Protein AF-A0A2S4UYF1-F1 (afdb_monomer)

Radius of gyration: 25.73 Å; Cα contacts (8 Å, |Δi|>4): 185; chains: 1; bounding box: 50×110×42 Å

Organism: NCBI:txid27350

Sequence (183 aa):
MKSFGIIATLLALASSIHADAAVRPKTAAPASDIIELTLENFDTVVATTPLILVEFSTPVSDRTCCSGHSLNPLISKKPRFSYGLYYRCHFCQDLGPEYKRSAKILKEQGIPSAKVDCTEQDELCAEHLLPSYPTLKVFSNGRMAVYKGPEKADSIVSYIENKEYLGQTRPEFHQDETVTPSK

Nearest PDB structures (foldseek):
  1x5e-assembly1_A  TM=8.920E-01  e=1.534E-09  Homo sapiens
  3trp-assembly1_A  TM=8.004E-01  e=9.906E-07  Oryctolagus cuniculus
  3uom-assembly5_E  TM=7.961E-01  e=3.661E-06  Homo sapiens
  5crg-assembly1_B  TM=7.655E-01  e=2.317E-06  Homo sapiens
  5crh-assembly1_B  TM=7.689E-01  e=2.819E-06  Homo sapiens

Foldseek 3Di:
DDDDDDDDDDDDPPDDDDPDPPPPPPPPDPPALAAEDAPVCPCVCLQVAQKEKEKEAADPPDPPVPPDPDPDPPDDDDDDDDDDDPPPPVLQVLLVVQLSLLSVVCVVVVHGYYYYHCVRHVVVVVVVVDPDPTWMWMRHNNDIATDPDDSGSVGVNCCVVVVVRVVDDDPPPPPVDDPPPDD

Structure (mmCIF, N/CA/C/O backbone):
data_AF-A0A2S4UYF1-F1
#
_entry.id   AF-A0A2S4UYF1-F1
#
loop_
_atom_site.group_PDB
_atom_site.id
_atom_site.type_symbol
_atom_site.label_atom_id
_atom_site.label_alt_id
_atom_site.label_comp_id
_atom_site.label_asym_id
_atom_site.label_entity_id
_atom_site.label_seq_id
_atom_site.pdbx_PDB_ins_code
_atom_site.Cartn_x
_atom_site.Cartn_y
_atom_site.Cartn_z
_atom_site.occupancy
_atom_site.B_iso_or_equiv
_atom_site.auth_seq_id
_atom_site.auth_comp_id
_atom_site.auth_asym_id
_atom_site.auth_atom_id
_atom_site.pdbx_PDB_model_num
ATOM 1 N N . MET A 1 1 ? 19.394 85.359 8.242 1.00 40.62 1 MET A N 1
ATOM 2 C CA . MET A 1 1 ? 18.221 85.256 7.348 1.00 40.62 1 MET A CA 1
ATOM 3 C C . MET A 1 1 ? 18.375 84.004 6.499 1.00 40.62 1 MET A C 1
ATOM 5 O O . MET A 1 1 ? 19.360 83.932 5.789 1.00 40.62 1 MET A O 1
ATOM 9 N N . LYS A 1 2 ? 17.410 83.077 6.639 1.00 41.12 2 LYS A N 1
ATOM 10 C CA . LYS A 1 2 ? 16.845 82.133 5.645 1.00 41.12 2 LYS A CA 1
ATOM 11 C C . LYS A 1 2 ? 17.840 81.237 4.874 1.00 41.12 2 LYS A C 1
ATOM 13 O O . LYS A 1 2 ? 18.583 81.735 4.050 1.00 41.12 2 LYS A O 1
ATOM 18 N N . SER A 1 3 ? 17.910 79.934 5.166 1.00 46.28 3 SER A N 1
ATOM 19 C CA . SER A 1 3 ? 16.960 78.850 4.791 1.00 46.28 3 SER A CA 1
ATOM 20 C C . SER A 1 3 ? 17.496 78.050 3.589 1.00 46.28 3 SER A C 1
ATOM 22 O O . SER A 1 3 ? 18.364 78.552 2.892 1.00 46.28 3 SER A O 1
ATOM 24 N N . PHE A 1 4 ? 16.924 76.857 3.367 1.00 47.81 4 PHE A N 1
ATOM 25 C CA . PHE A 1 4 ? 17.252 75.778 2.412 1.00 47.81 4 PHE A CA 1
ATOM 26 C C . PHE A 1 4 ? 18.261 74.772 2.983 1.00 47.81 4 PHE A C 1
ATOM 28 O O . PHE A 1 4 ? 19.393 75.126 3.260 1.00 47.81 4 PHE A O 1
ATOM 35 N N . GLY A 1 5 ? 17.958 73.498 3.208 1.00 44.59 5 GLY A N 1
ATOM 36 C CA . GLY A 1 5 ? 16.777 72.672 2.972 1.00 44.59 5 GLY A CA 1
ATOM 37 C C . GLY A 1 5 ? 17.242 71.210 3.089 1.00 44.59 5 GLY A C 1
ATOM 38 O O . GLY A 1 5 ? 18.349 70.913 2.657 1.00 44.59 5 GLY A O 1
ATOM 39 N N . ILE A 1 6 ? 16.453 70.369 3.777 1.00 54.91 6 ILE A N 1
ATOM 40 C CA . ILE A 1 6 ? 16.027 68.996 3.410 1.00 54.91 6 ILE A CA 1
ATOM 41 C C . ILE A 1 6 ? 17.060 68.245 2.544 1.00 54.91 6 ILE A C 1
ATOM 43 O O . ILE A 1 6 ? 17.350 68.723 1.460 1.00 54.91 6 ILE A O 1
ATOM 47 N N . ILE A 1 7 ? 17.641 67.102 2.942 1.00 50.38 7 ILE A N 1
ATOM 48 C CA . ILE A 1 7 ? 17.074 65.752 2.731 1.00 50.38 7 ILE A CA 1
ATOM 49 C C . ILE A 1 7 ? 17.650 64.779 3.776 1.00 50.38 7 ILE A C 1
ATOM 51 O O . ILE A 1 7 ? 18.863 64.625 3.897 1.00 50.38 7 ILE A O 1
ATOM 55 N N . ALA A 1 8 ? 16.767 64.103 4.514 1.00 52.91 8 ALA A N 1
ATOM 56 C CA . ALA A 1 8 ? 17.107 62.967 5.362 1.00 52.91 8 ALA A CA 1
ATOM 57 C C . ALA A 1 8 ? 17.391 61.745 4.475 1.00 52.91 8 ALA A C 1
ATOM 59 O O . ALA A 1 8 ? 16.471 61.124 3.944 1.00 52.91 8 ALA A O 1
ATOM 60 N N . THR A 1 9 ? 18.666 61.421 4.282 1.00 55.91 9 THR A N 1
ATOM 61 C CA . THR A 1 9 ? 19.073 60.241 3.516 1.00 55.91 9 THR A CA 1
ATOM 62 C C . THR A 1 9 ? 19.016 59.013 4.420 1.00 55.91 9 THR A C 1
ATOM 64 O O . THR A 1 9 ? 19.822 58.862 5.337 1.00 55.91 9 THR A O 1
ATOM 67 N N . LEU A 1 10 ? 18.028 58.152 4.161 1.00 49.53 10 LEU A N 1
ATOM 68 C CA . LEU A 1 10 ? 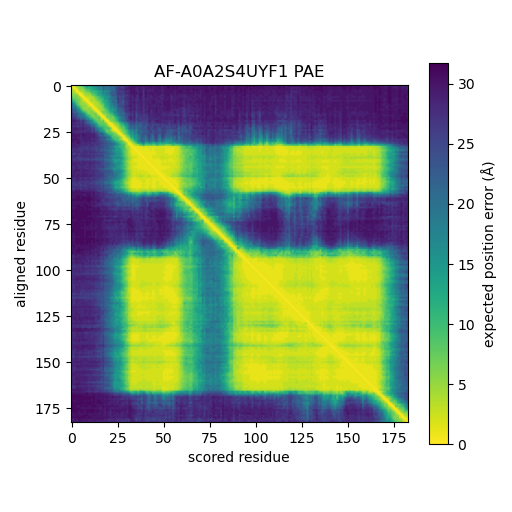17.894 56.816 4.733 1.00 49.53 10 LEU A CA 1
ATOM 69 C C . LEU A 1 10 ? 19.181 56.002 4.518 1.00 49.53 10 LEU A C 1
ATOM 71 O O . LEU A 1 10 ? 19.540 55.720 3.376 1.00 49.53 10 LEU A O 1
ATOM 75 N N . LEU A 1 11 ? 19.812 55.538 5.599 1.00 52.31 11 LEU A N 1
ATOM 76 C CA . LEU A 1 11 ? 20.680 54.362 5.547 1.00 52.31 11 LEU A CA 1
ATOM 77 C C . LEU A 1 11 ? 19.843 53.144 5.945 1.00 52.31 11 LEU A C 1
ATOM 79 O O . LEU A 1 11 ? 19.578 52.904 7.122 1.00 52.31 11 LEU A O 1
ATOM 83 N N . ALA A 1 12 ? 19.392 52.398 4.940 1.00 56.22 12 ALA A N 1
ATOM 84 C CA . ALA A 1 12 ? 18.814 51.080 5.131 1.00 56.22 12 ALA A CA 1
ATOM 85 C C . ALA A 1 12 ? 19.926 50.109 5.559 1.00 56.22 12 ALA A C 1
ATOM 87 O O . ALA A 1 12 ? 20.895 49.897 4.830 1.00 56.22 12 ALA A O 1
ATOM 88 N N . LEU A 1 13 ? 19.785 49.526 6.749 1.00 55.91 13 LEU A N 1
ATOM 89 C CA . LEU A 1 13 ? 20.580 48.383 7.186 1.00 55.91 13 LEU A CA 1
ATOM 90 C C . LEU A 1 13 ? 20.159 47.168 6.350 1.00 55.91 13 LEU A C 1
ATOM 92 O O . LEU A 1 13 ? 19.106 46.578 6.584 1.00 55.91 13 LEU A O 1
ATOM 96 N N . ALA A 1 14 ? 20.971 46.806 5.359 1.00 53.31 14 ALA A N 1
ATOM 97 C CA . ALA A 1 14 ? 20.878 45.505 4.714 1.00 53.31 14 ALA A CA 1
ATOM 98 C C . ALA A 1 14 ? 21.515 44.468 5.649 1.00 53.31 14 ALA A C 1
ATOM 100 O O . ALA A 1 14 ? 22.728 44.265 5.648 1.00 53.31 14 ALA A O 1
ATOM 101 N N . SER A 1 15 ? 20.695 43.845 6.492 1.00 52.97 15 SER A N 1
ATOM 102 C CA . SER A 1 15 ? 21.081 42.634 7.209 1.00 52.97 15 SER A CA 1
ATOM 103 C C . SER A 1 15 ? 21.276 41.516 6.190 1.00 52.97 15 SER A C 1
ATOM 105 O O . SER A 1 15 ? 20.333 41.126 5.502 1.00 52.97 15 SER A O 1
ATOM 107 N N . SER A 1 16 ? 22.503 41.011 6.093 1.00 56.94 16 SER A N 1
ATOM 108 C CA . SER A 1 16 ? 22.847 39.816 5.328 1.00 56.94 16 SER A CA 1
ATOM 109 C C . SER A 1 16 ? 22.087 38.607 5.877 1.00 56.94 16 SER A C 1
ATOM 111 O O . SER A 1 16 ? 22.520 37.947 6.822 1.00 56.94 16 SER A O 1
ATOM 113 N N . ILE A 1 17 ? 20.932 38.319 5.284 1.00 61.19 17 ILE A N 1
ATOM 114 C CA . ILE A 1 17 ? 20.295 37.009 5.383 1.00 61.19 17 ILE A CA 1
ATOM 115 C C . ILE A 1 17 ? 21.170 36.006 4.636 1.00 61.19 17 ILE A C 1
ATOM 117 O O . ILE A 1 17 ? 21.558 36.212 3.486 1.00 61.19 17 ILE A O 1
ATOM 121 N N . HIS A 1 18 ? 21.550 34.962 5.364 1.00 48.16 18 HIS A N 1
ATOM 122 C CA . HIS A 1 18 ? 22.355 33.859 4.876 1.00 48.16 18 HIS A CA 1
ATOM 123 C C . HIS A 1 18 ? 21.622 33.162 3.727 1.00 48.16 18 HIS A C 1
ATOM 125 O O . HIS A 1 18 ? 20.398 33.049 3.742 1.00 48.16 18 HIS A O 1
ATOM 131 N N . ALA A 1 19 ? 22.386 32.713 2.731 1.00 48.72 19 ALA A N 1
ATOM 132 C CA . ALA A 1 19 ? 21.894 31.842 1.680 1.00 48.72 19 ALA A CA 1
ATOM 133 C C . ALA A 1 19 ? 21.375 30.550 2.322 1.00 48.72 19 ALA A C 1
ATOM 135 O O . ALA A 1 19 ? 22.160 29.708 2.757 1.00 48.72 19 ALA A O 1
ATOM 136 N N . ASP A 1 20 ? 20.055 30.442 2.422 1.00 44.38 20 ASP A N 1
ATOM 137 C CA . ASP A 1 20 ? 19.390 29.207 2.792 1.00 44.38 20 ASP A CA 1
ATOM 138 C C . ASP A 1 20 ? 19.595 28.189 1.668 1.00 44.38 20 ASP A C 1
ATOM 140 O O . ASP A 1 20 ? 19.618 28.530 0.476 1.00 44.38 20 ASP A O 1
ATOM 144 N N . ALA A 1 21 ? 19.810 26.942 2.068 1.00 50.06 21 ALA A N 1
ATOM 145 C CA . ALA A 1 21 ? 19.980 25.831 1.161 1.00 50.06 21 ALA A CA 1
ATOM 146 C C . ALA A 1 21 ? 18.780 25.778 0.213 1.00 50.06 21 ALA A C 1
ATOM 148 O O . ALA A 1 21 ? 17.641 26.022 0.605 1.00 50.06 21 ALA A O 1
ATOM 149 N N . ALA A 1 22 ? 19.029 25.441 -1.050 1.00 46.09 22 ALA A N 1
ATOM 150 C CA . ALA A 1 22 ? 17.976 25.177 -2.014 1.00 46.09 22 ALA A CA 1
ATOM 151 C C . ALA A 1 22 ? 17.177 23.928 -1.592 1.00 46.09 22 ALA A C 1
ATOM 153 O O . ALA A 1 22 ? 17.363 22.838 -2.132 1.00 46.09 22 ALA A O 1
ATOM 154 N N . VAL A 1 23 ? 16.266 24.089 -0.632 1.00 45.16 23 VAL A N 1
ATOM 155 C CA . VAL A 1 23 ? 15.119 23.213 -0.448 1.00 45.16 23 VAL A CA 1
ATOM 156 C C . VAL A 1 23 ? 14.273 23.427 -1.691 1.00 45.16 23 VAL A C 1
ATOM 158 O O . VAL A 1 23 ? 13.657 24.476 -1.883 1.00 45.16 23 VAL A O 1
ATOM 161 N N . ARG A 1 24 ? 14.304 22.453 -2.603 1.00 39.50 24 ARG A N 1
ATOM 162 C CA . ARG A 1 24 ? 13.380 22.449 -3.734 1.00 39.50 24 ARG A CA 1
ATOM 163 C C . ARG A 1 24 ? 11.967 22.470 -3.144 1.00 39.50 24 ARG A C 1
ATOM 165 O O . ARG A 1 24 ? 11.662 21.588 -2.341 1.00 39.50 24 ARG A O 1
ATOM 172 N N . PRO A 1 25 ? 11.095 23.420 -3.515 1.00 40.06 25 PRO A N 1
ATOM 173 C CA . PRO A 1 25 ? 9.701 23.328 -3.129 1.00 40.06 25 PRO A CA 1
ATOM 174 C C . PRO A 1 25 ? 9.149 22.053 -3.770 1.00 40.06 25 PRO A C 1
ATOM 176 O O . PRO A 1 25 ? 9.065 21.963 -4.998 1.00 40.06 25 PRO A O 1
ATOM 179 N N . LYS A 1 26 ? 8.831 21.051 -2.937 1.00 42.81 26 LYS A N 1
ATOM 180 C CA . LYS A 1 26 ? 8.056 19.867 -3.317 1.00 42.81 26 LYS A CA 1
ATOM 181 C C . LYS A 1 26 ? 6.785 20.406 -3.952 1.00 42.81 26 LYS A C 1
ATOM 183 O O . LYS A 1 26 ? 5.906 20.910 -3.258 1.00 42.81 26 LYS A O 1
ATOM 188 N N . THR A 1 27 ? 6.756 20.425 -5.284 1.00 34.12 27 THR A N 1
ATOM 189 C CA . THR A 1 27 ? 5.584 20.816 -6.058 1.00 34.12 27 THR A CA 1
ATOM 190 C C . THR A 1 27 ? 4.424 20.033 -5.474 1.00 34.12 27 THR A C 1
ATOM 192 O O . THR A 1 27 ? 4.477 18.805 -5.459 1.00 34.12 27 THR A O 1
ATOM 195 N N . ALA A 1 28 ? 3.447 20.743 -4.907 1.00 38.22 28 ALA A N 1
ATOM 196 C CA . ALA A 1 28 ? 2.257 20.141 -4.343 1.00 38.22 28 ALA A CA 1
ATOM 197 C C . ALA A 1 28 ? 1.614 19.289 -5.440 1.00 38.22 28 ALA A C 1
ATOM 199 O O . ALA A 1 28 ? 1.026 19.810 -6.390 1.00 38.22 28 ALA A O 1
ATOM 200 N N . ALA A 1 29 ? 1.817 17.975 -5.347 1.00 41.03 29 ALA A N 1
ATOM 201 C CA . ALA A 1 29 ? 1.113 17.016 -6.167 1.00 41.03 29 ALA A CA 1
ATOM 202 C C . ALA A 1 29 ? -0.392 17.224 -5.916 1.00 41.03 29 ALA A C 1
ATOM 204 O O . ALA A 1 29 ? -0.779 17.523 -4.781 1.00 41.03 29 ALA A O 1
ATOM 205 N N . PRO A 1 30 ? -1.248 17.118 -6.948 1.00 43.34 30 PRO A N 1
ATOM 206 C CA . PRO A 1 30 ? -2.691 17.193 -6.746 1.00 43.34 30 PRO A CA 1
ATOM 207 C C . PRO A 1 30 ? -3.088 16.161 -5.690 1.00 43.34 30 PRO A C 1
ATOM 209 O O . PRO A 1 30 ? -2.546 15.058 -5.730 1.00 43.34 30 PRO A O 1
ATOM 212 N N . ALA A 1 31 ? -3.985 16.536 -4.767 1.00 51.72 31 ALA A N 1
ATOM 213 C CA . ALA A 1 31 ? -4.439 15.731 -3.629 1.00 51.72 31 ALA A CA 1
ATOM 214 C C . ALA A 1 31 ? -4.588 14.251 -4.016 1.00 51.72 31 ALA A C 1
ATOM 216 O O . ALA A 1 31 ? -5.578 13.854 -4.630 1.00 51.72 31 ALA A O 1
ATOM 217 N N . SER A 1 32 ? -3.552 13.456 -3.756 1.00 60.84 32 SER A N 1
ATOM 218 C CA . SER A 1 32 ? -3.472 12.099 -4.269 1.00 60.84 32 SER A CA 1
ATOM 219 C C . SER A 1 32 ? -4.398 11.212 -3.452 1.00 60.84 32 SER A C 1
ATOM 221 O O . SER A 1 32 ? -4.431 11.296 -2.228 1.00 60.84 32 SER A O 1
ATOM 223 N N . ASP A 1 33 ? -5.125 10.313 -4.120 1.00 77.25 33 ASP A N 1
ATOM 224 C CA . ASP A 1 33 ? -5.933 9.261 -3.474 1.00 77.25 33 ASP A CA 1
ATOM 225 C C . ASP A 1 33 ? -5.088 8.285 -2.627 1.00 77.25 33 ASP A C 1
ATOM 227 O O . ASP A 1 33 ? -5.629 7.414 -1.952 1.00 77.25 33 ASP A O 1
ATOM 231 N N . ILE A 1 34 ? -3.764 8.437 -2.684 1.00 93.00 34 ILE A N 1
ATOM 232 C CA . ILE A 1 34 ? -2.753 7.645 -1.999 1.00 93.00 34 ILE A CA 1
ATOM 233 C C . ILE A 1 34 ? -2.022 8.567 -1.022 1.00 93.00 34 ILE A C 1
ATOM 235 O O . ILE A 1 34 ? -1.507 9.613 -1.428 1.00 93.00 34 ILE A O 1
ATOM 239 N N . ILE A 1 35 ? -1.980 8.168 0.246 1.00 95.12 35 ILE A N 1
ATOM 240 C CA . ILE A 1 35 ? -1.284 8.876 1.325 1.00 95.12 35 ILE A CA 1
ATOM 241 C C . ILE A 1 35 ? 0.227 8.646 1.189 1.00 95.12 35 ILE A C 1
ATOM 243 O O . ILE A 1 35 ? 0.669 7.514 1.018 1.00 95.12 35 ILE A O 1
ATOM 247 N N . GLU A 1 36 ? 1.025 9.706 1.281 1.00 94.56 36 GLU A N 1
ATOM 248 C CA . GLU A 1 36 ? 2.488 9.606 1.351 1.00 94.56 36 GLU A CA 1
ATOM 249 C C . GLU A 1 36 ? 2.905 9.327 2.797 1.00 94.56 36 GLU A C 1
ATOM 251 O O . GLU A 1 36 ? 2.659 10.151 3.686 1.00 94.56 36 GLU A O 1
ATOM 256 N N . LEU A 1 37 ? 3.527 8.176 3.035 1.00 95.50 37 LEU A N 1
ATOM 257 C CA . LEU A 1 37 ? 4.032 7.805 4.347 1.00 95.50 37 LEU A CA 1
ATOM 258 C C . LEU A 1 37 ? 5.527 8.079 4.460 1.00 95.50 37 LEU A C 1
ATOM 260 O O . LEU A 1 37 ? 6.315 7.766 3.567 1.00 95.50 37 LEU A O 1
ATOM 264 N N . THR A 1 38 ? 5.893 8.650 5.597 1.00 95.69 38 THR A N 1
ATOM 265 C CA . THR A 1 38 ? 7.259 8.940 6.017 1.00 95.69 38 THR A CA 1
ATOM 266 C C . THR A 1 38 ? 7.483 8.356 7.402 1.00 95.69 38 THR A C 1
ATOM 268 O O . THR A 1 38 ? 6.522 8.040 8.105 1.00 95.69 38 THR A O 1
ATOM 271 N N . LEU A 1 39 ? 8.742 8.265 7.827 1.00 93.38 39 LEU A N 1
ATOM 272 C CA . LEU A 1 39 ? 9.094 7.814 9.175 1.00 93.38 39 LEU A CA 1
ATOM 273 C C . LEU A 1 39 ? 8.318 8.574 10.273 1.00 93.38 39 LEU A C 1
ATOM 275 O O . LEU A 1 39 ? 7.904 7.990 11.265 1.00 93.38 39 LEU A O 1
ATOM 279 N N . GLU A 1 40 ? 8.048 9.866 10.065 1.00 94.50 40 GLU A N 1
ATOM 280 C CA . GLU A 1 40 ? 7.355 10.721 11.037 1.00 94.50 40 GLU A CA 1
ATOM 281 C C . GLU A 1 40 ? 5.857 10.417 11.183 1.00 94.50 40 GLU A C 1
ATOM 283 O O . GLU A 1 40 ? 5.279 10.644 12.246 1.00 94.50 40 GLU A O 1
ATOM 288 N N . ASN A 1 41 ? 5.201 9.952 10.115 1.00 95.94 41 ASN A N 1
ATOM 289 C CA . ASN A 1 41 ? 3.744 9.800 10.092 1.00 95.94 41 ASN A CA 1
ATOM 290 C C . ASN A 1 41 ? 3.276 8.339 10.040 1.00 95.94 41 ASN A C 1
ATOM 292 O O . ASN A 1 41 ? 2.104 8.080 10.323 1.00 95.94 41 ASN A O 1
ATOM 296 N N . PHE A 1 42 ? 4.171 7.401 9.715 1.00 95.81 42 PHE A N 1
ATOM 297 C CA . PHE A 1 42 ? 3.830 6.014 9.423 1.00 95.81 42 PHE A CA 1
ATOM 298 C C . PHE A 1 42 ? 3.061 5.358 10.571 1.00 95.81 42 PHE A C 1
ATOM 300 O O . PHE A 1 42 ? 1.919 4.933 10.383 1.00 95.81 42 PHE A O 1
ATOM 307 N N . ASP A 1 43 ? 3.640 5.357 11.772 1.00 94.00 43 ASP A N 1
ATOM 308 C CA . ASP A 1 43 ? 3.046 4.713 12.947 1.00 94.00 43 ASP A CA 1
ATOM 309 C C . ASP A 1 43 ? 1.695 5.316 13.307 1.00 94.00 43 ASP A C 1
ATOM 311 O O . ASP A 1 43 ? 0.740 4.601 13.608 1.00 94.00 43 ASP A O 1
ATOM 315 N N . THR A 1 44 ? 1.586 6.642 13.227 1.00 94.44 44 THR A N 1
ATOM 316 C CA . THR A 1 44 ? 0.341 7.342 13.549 1.00 94.44 44 THR A CA 1
ATOM 317 C C . THR A 1 44 ? -0.758 6.974 12.554 1.00 94.44 44 THR A C 1
ATOM 319 O O . THR A 1 44 ? -1.877 6.656 12.961 1.00 94.44 44 THR A O 1
ATOM 322 N N . VAL A 1 45 ? -0.461 6.971 11.251 1.00 94.94 45 VAL A N 1
ATOM 323 C CA . VAL A 1 45 ? -1.446 6.629 10.214 1.00 94.94 45 VAL A CA 1
ATOM 324 C C . VAL A 1 45 ? -1.850 5.159 10.314 1.00 94.94 45 VAL A C 1
ATOM 326 O O . VAL A 1 45 ? -3.042 4.850 10.296 1.00 94.94 45 VAL A O 1
ATOM 329 N N . VAL A 1 46 ? -0.888 4.251 10.474 1.00 93.62 46 VAL A N 1
ATOM 330 C CA . VAL A 1 46 ? -1.148 2.809 10.569 1.00 93.62 46 VAL A CA 1
ATOM 331 C C . VAL A 1 46 ? -1.897 2.444 11.854 1.00 93.62 46 VAL A C 1
ATOM 333 O O . VAL A 1 46 ? -2.779 1.589 11.815 1.00 93.62 46 VAL A O 1
ATOM 336 N N . ALA A 1 47 ? -1.609 3.095 12.983 1.00 90.44 47 ALA A N 1
ATOM 337 C CA . ALA A 1 47 ? -2.296 2.830 14.248 1.00 90.44 47 ALA A CA 1
ATOM 338 C C . ALA A 1 47 ? -3.730 3.379 14.278 1.00 90.44 47 ALA A C 1
ATOM 340 O O . ALA A 1 47 ? -4.615 2.773 14.880 1.00 90.44 47 ALA A O 1
ATOM 341 N N . THR A 1 48 ? -3.973 4.527 13.640 1.00 93.00 48 THR A N 1
ATOM 342 C CA . THR A 1 48 ? -5.305 5.159 13.608 1.00 93.00 48 THR A CA 1
ATOM 343 C C . THR A 1 48 ? -6.218 4.580 12.533 1.00 93.00 48 THR A C 1
ATOM 345 O O . THR A 1 48 ? -7.438 4.734 12.613 1.00 93.00 48 THR A O 1
ATOM 348 N N . THR A 1 49 ? -5.650 3.880 11.550 1.00 91.94 49 THR A N 1
ATOM 349 C CA . THR A 1 49 ? -6.401 3.310 10.437 1.00 91.94 49 THR A CA 1
ATOM 350 C C . THR A 1 49 ? -6.597 1.803 10.635 1.00 91.94 49 THR A C 1
ATOM 352 O O . THR A 1 49 ? -5.636 1.041 10.544 1.00 91.94 49 THR A O 1
ATOM 355 N N . PRO A 1 50 ? -7.834 1.314 10.856 1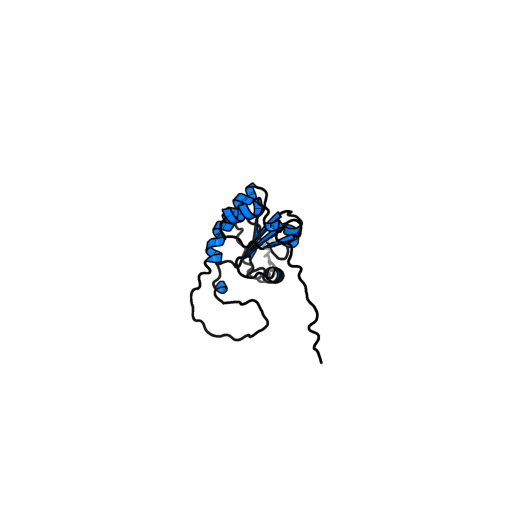.00 92.31 50 PRO A N 1
ATOM 356 C CA . PRO A 1 50 ? -8.082 -0.099 11.172 1.00 92.31 50 PRO A CA 1
ATOM 357 C C . PRO A 1 50 ? -7.732 -1.062 10.024 1.00 92.31 50 PRO A C 1
ATOM 359 O O . PRO A 1 50 ? -7.537 -2.260 10.258 1.00 92.31 50 PRO A O 1
ATOM 362 N N . LEU A 1 51 ? -7.670 -0.552 8.791 1.00 96.25 51 LEU A N 1
ATOM 363 C CA . LEU A 1 51 ? -7.262 -1.276 7.593 1.00 96.25 51 LEU A CA 1
ATOM 364 C C . LEU A 1 51 ? -6.671 -0.305 6.563 1.00 96.25 51 LEU A C 1
ATOM 366 O O . LEU A 1 51 ? -7.366 0.602 6.114 1.00 96.25 51 LEU A O 1
ATOM 370 N N . ILE A 1 52 ? -5.416 -0.513 6.169 1.00 96.94 52 ILE A N 1
ATOM 371 C CA . ILE A 1 52 ? -4.730 0.292 5.151 1.00 96.94 52 ILE A CA 1
ATOM 372 C C . ILE A 1 52 ? -3.845 -0.588 4.267 1.00 96.94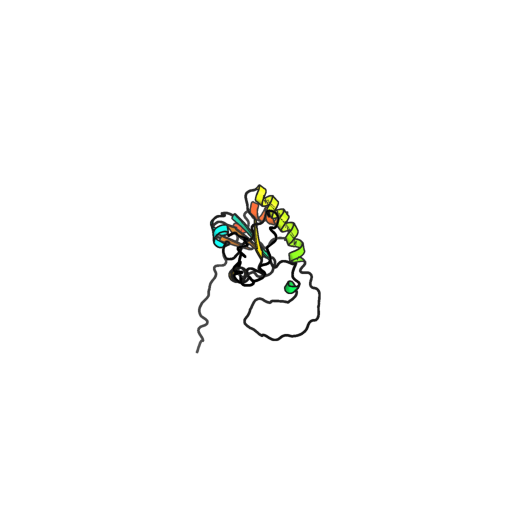 52 ILE A C 1
ATOM 374 O O . ILE A 1 52 ? -3.145 -1.483 4.749 1.00 96.94 52 ILE A O 1
ATOM 378 N N . LEU A 1 53 ? -3.883 -0.332 2.958 1.00 97.62 53 LEU A N 1
ATOM 379 C CA . LEU A 1 53 ? -3.001 -0.964 1.978 1.00 97.62 53 LEU A CA 1
ATOM 380 C C . LEU A 1 53 ? -1.811 -0.045 1.691 1.00 97.62 53 LEU A C 1
ATOM 382 O O . LEU A 1 53 ? -2.001 1.080 1.237 1.00 97.62 53 LEU A O 1
ATOM 386 N N . VAL A 1 54 ? -0.590 -0.537 1.894 1.00 97.38 54 VAL A N 1
ATOM 387 C CA . VAL A 1 54 ? 0.643 0.241 1.737 1.00 97.38 54 VAL A CA 1
ATOM 388 C C . VAL A 1 54 ? 1.527 -0.341 0.635 1.00 97.38 54 VAL A C 1
ATOM 390 O O . VAL A 1 54 ? 1.904 -1.512 0.689 1.00 97.38 54 VAL A O 1
ATOM 393 N N . GLU A 1 55 ? 1.881 0.481 -0.350 1.00 95.31 55 GLU A N 1
ATOM 394 C CA . GLU A 1 55 ? 2.916 0.195 -1.347 1.00 95.31 55 GLU A CA 1
ATOM 395 C C . GLU A 1 55 ? 4.281 0.691 -0.861 1.00 95.31 55 GLU A C 1
ATOM 397 O O . GLU A 1 55 ? 4.478 1.878 -0.636 1.00 95.31 55 GLU A O 1
ATOM 402 N N . PHE A 1 56 ? 5.260 -0.199 -0.763 1.00 93.31 56 PHE A N 1
ATOM 403 C CA . PHE A 1 56 ? 6.660 0.173 -0.595 1.00 93.31 56 PHE A CA 1
ATOM 404 C C . PHE A 1 56 ? 7.347 0.095 -1.953 1.00 93.31 56 PHE A C 1
ATOM 406 O O . PHE A 1 56 ? 7.413 -0.978 -2.563 1.00 93.31 56 PHE A O 1
ATOM 413 N N . SER A 1 57 ? 7.849 1.224 -2.442 1.00 88.31 57 SER A N 1
ATOM 414 C CA . SER A 1 57 ? 8.403 1.322 -3.792 1.00 88.31 57 SER A CA 1
ATOM 415 C C . SER A 1 57 ? 9.663 2.175 -3.820 1.00 88.31 57 SER A C 1
ATOM 417 O O . SER A 1 57 ? 9.878 3.031 -2.968 1.00 88.31 57 SER A O 1
ATOM 419 N N . THR A 1 58 ? 10.489 1.956 -4.836 1.00 82.31 58 THR A N 1
ATOM 420 C CA . THR A 1 58 ? 11.489 2.927 -5.269 1.00 82.31 58 THR A CA 1
ATOM 421 C C . THR A 1 58 ? 10.944 3.580 -6.543 1.00 82.31 58 THR A C 1
ATOM 423 O O . THR A 1 58 ? 10.649 2.873 -7.515 1.00 82.31 58 THR A O 1
ATOM 426 N N . PRO A 1 59 ? 10.710 4.903 -6.572 1.00 67.06 59 PRO A N 1
ATOM 427 C CA . PRO A 1 59 ? 10.147 5.559 -7.741 1.00 67.06 59 PRO A CA 1
ATOM 428 C C . PRO A 1 59 ? 11.037 5.337 -8.966 1.00 67.06 59 PRO A C 1
ATOM 430 O O . PRO A 1 59 ? 12.253 5.522 -8.951 1.00 67.06 59 PRO A O 1
ATOM 433 N N . VAL A 1 60 ? 10.393 4.990 -10.079 1.00 58.84 60 VAL A N 1
ATOM 434 C CA . VAL A 1 60 ? 11.035 4.668 -11.366 1.00 58.84 60 VAL A CA 1
ATOM 435 C C . VAL A 1 60 ? 11.664 5.910 -12.035 1.00 58.84 60 VAL A C 1
ATOM 437 O O . VAL A 1 60 ? 12.254 5.813 -13.110 1.00 58.84 60 VAL A O 1
ATOM 440 N N . SER A 1 61 ? 11.544 7.097 -11.430 1.00 53.59 61 SER A N 1
ATOM 441 C CA . SER A 1 61 ? 12.033 8.357 -11.998 1.00 53.59 61 SER A CA 1
ATOM 442 C C . SER A 1 61 ? 13.523 8.605 -11.808 1.00 53.59 61 SER A C 1
ATOM 444 O O . SER A 1 61 ? 14.034 9.521 -12.451 1.00 53.59 61 SER A O 1
ATOM 446 N N . ASP A 1 62 ? 14.226 7.811 -10.996 1.00 43.62 62 ASP A N 1
ATOM 447 C CA . ASP A 1 62 ? 15.675 7.924 -10.912 1.00 43.62 62 ASP A CA 1
ATOM 448 C C . ASP A 1 62 ? 16.369 6.653 -11.386 1.00 43.62 62 ASP A C 1
ATOM 450 O O . ASP A 1 62 ? 16.011 5.522 -11.053 1.00 43.62 62 ASP A O 1
ATOM 454 N N . ARG A 1 63 ? 17.397 6.853 -12.204 1.00 45.38 63 ARG A N 1
ATOM 455 C CA . ARG A 1 63 ? 18.156 5.824 -12.937 1.00 45.38 63 ARG A CA 1
ATOM 456 C C . ARG A 1 63 ? 18.874 4.827 -12.006 1.00 45.38 63 ARG A C 1
ATOM 458 O O . ARG A 1 63 ? 19.549 3.915 -12.477 1.00 45.38 63 ARG A O 1
ATOM 465 N N . THR A 1 64 ? 18.707 4.996 -10.699 1.00 50.81 64 THR A N 1
ATOM 466 C CA . THR A 1 64 ? 19.321 4.276 -9.585 1.00 50.81 64 THR A CA 1
ATOM 467 C C . THR A 1 64 ? 18.744 2.877 -9.365 1.00 50.81 64 THR A C 1
ATOM 469 O O . THR A 1 64 ? 19.468 2.000 -8.903 1.00 50.81 64 THR A O 1
ATOM 472 N N . CYS A 1 65 ? 17.495 2.603 -9.768 1.00 48.91 65 CYS A N 1
ATOM 473 C CA . CYS A 1 65 ? 16.883 1.278 -9.561 1.00 48.91 65 CYS A CA 1
ATOM 474 C C . CYS A 1 65 ? 17.568 0.142 -10.362 1.00 48.91 65 CYS A C 1
ATOM 476 O O . CYS A 1 65 ? 17.323 -1.034 -10.106 1.00 48.91 65 CYS A O 1
ATOM 478 N N . CYS A 1 66 ? 18.437 0.470 -11.326 1.00 47.44 66 CYS A N 1
ATOM 479 C CA . CYS A 1 66 ? 19.185 -0.505 -12.133 1.00 47.44 66 CYS A CA 1
ATOM 480 C C . CYS A 1 66 ? 20.583 -0.836 -11.580 1.00 47.44 66 CYS A C 1
ATOM 482 O O . CYS A 1 66 ? 21.294 -1.644 -12.176 1.00 47.44 66 CYS A O 1
ATOM 484 N N . SER A 1 67 ? 20.992 -0.238 -10.459 1.00 49.09 67 SER A N 1
ATOM 485 C CA . SER A 1 67 ? 22.228 -0.613 -9.771 1.00 49.09 67 SER A CA 1
ATOM 486 C C . SER A 1 67 ? 21.872 -1.613 -8.683 1.00 49.09 67 SER A C 1
ATOM 488 O O . SER A 1 67 ? 21.314 -1.230 -7.662 1.00 49.09 67 SER A O 1
ATOM 490 N N . GLY A 1 68 ? 22.140 -2.898 -8.929 1.00 5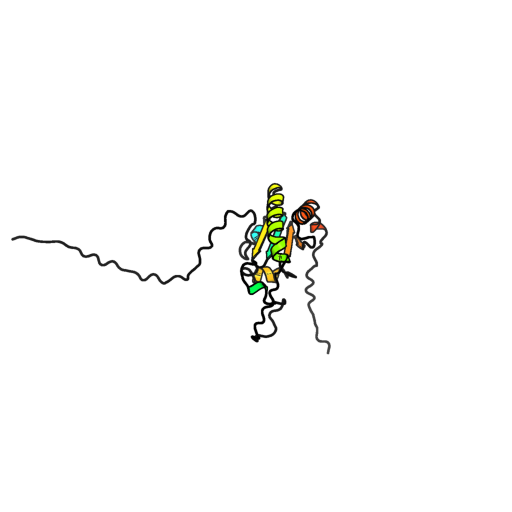0.75 68 GLY A N 1
ATOM 491 C CA . GLY A 1 68 ? 21.781 -4.009 -8.048 1.00 50.75 68 GLY A CA 1
ATOM 492 C C . GLY A 1 68 ? 22.228 -3.831 -6.596 1.00 50.75 68 GLY A C 1
ATOM 493 O O . GLY A 1 68 ? 23.294 -4.301 -6.205 1.00 50.75 68 GLY A O 1
ATOM 494 N N . HIS A 1 69 ? 21.376 -3.225 -5.774 1.00 42.25 69 HIS A N 1
ATOM 495 C CA . HIS A 1 69 ? 21.483 -3.301 -4.329 1.00 42.25 69 HIS A CA 1
ATOM 496 C C . HIS A 1 69 ? 20.790 -4.580 -3.869 1.00 42.25 69 HIS A C 1
ATOM 498 O O . HIS A 1 69 ? 19.609 -4.617 -3.541 1.00 42.25 69 HIS A O 1
ATOM 504 N N . SER A 1 70 ? 21.584 -5.650 -3.874 1.00 43.16 70 SER A N 1
ATOM 505 C CA . SER A 1 70 ? 21.410 -6.759 -2.947 1.00 43.16 70 SER A CA 1
ATOM 506 C C . SER A 1 70 ? 21.331 -6.195 -1.527 1.00 43.16 70 SER A C 1
ATOM 508 O O . SER A 1 70 ? 22.199 -5.430 -1.106 1.00 43.16 70 SER A O 1
ATOM 510 N N . LEU A 1 71 ? 20.292 -6.587 -0.799 1.00 56.66 71 LEU A N 1
ATOM 511 C CA . LEU A 1 71 ? 20.094 -6.321 0.621 1.00 56.66 71 LEU A CA 1
ATOM 512 C C . LEU A 1 71 ? 21.286 -6.878 1.430 1.00 56.66 71 LEU A C 1
ATOM 514 O O . LEU A 1 71 ? 21.359 -8.082 1.652 1.00 56.66 71 LEU A O 1
ATOM 518 N N . ASN A 1 72 ? 22.259 -6.027 1.782 1.00 48.25 72 ASN A N 1
ATOM 519 C CA . ASN A 1 72 ? 23.088 -6.064 3.004 1.00 48.25 72 ASN A CA 1
ATOM 520 C C . ASN A 1 72 ? 24.223 -5.013 2.921 1.00 48.25 72 ASN A C 1
ATOM 522 O O . ASN A 1 72 ? 25.056 -5.113 2.018 1.00 48.25 72 ASN A O 1
ATOM 526 N N . PRO A 1 73 ? 24.359 -4.051 3.859 1.00 44.66 73 PRO A N 1
ATOM 527 C CA . PRO A 1 73 ? 25.367 -2.985 3.753 1.00 44.66 73 PRO A CA 1
ATOM 528 C C . PRO A 1 73 ? 26.790 -3.372 4.193 1.00 44.66 73 PRO A C 1
ATOM 530 O O . PRO A 1 73 ? 27.671 -2.514 4.211 1.00 44.66 73 PRO A O 1
ATOM 533 N N . LEU A 1 74 ? 27.054 -4.620 4.591 1.00 45.16 74 LEU A N 1
ATOM 534 C CA . LEU A 1 74 ? 28.301 -4.945 5.298 1.00 45.16 74 LEU A CA 1
ATOM 535 C C . LEU A 1 74 ? 29.473 -5.408 4.429 1.00 45.16 74 LEU A C 1
ATOM 537 O O . LEU A 1 74 ? 30.518 -5.749 4.979 1.00 45.16 74 LEU A O 1
ATOM 541 N N . ILE A 1 75 ? 29.374 -5.409 3.095 1.00 46.19 75 ILE A N 1
ATOM 542 C CA . ILE A 1 75 ? 30.491 -5.881 2.264 1.00 46.19 75 ILE A CA 1
ATOM 543 C C . ILE A 1 75 ? 30.744 -4.967 1.058 1.00 46.19 75 ILE A C 1
ATOM 545 O O . ILE A 1 75 ? 30.020 -4.958 0.073 1.00 46.19 75 ILE A O 1
ATOM 549 N N . SER A 1 76 ? 31.898 -4.295 1.128 1.00 39.28 76 SER A N 1
ATOM 550 C CA . SER A 1 76 ? 32.724 -3.821 0.010 1.00 39.28 76 SER A CA 1
ATOM 551 C C . SER A 1 76 ? 32.325 -2.522 -0.706 1.00 39.28 76 SER A C 1
ATOM 553 O O . SER A 1 76 ? 31.793 -2.507 -1.814 1.00 39.28 76 SER A O 1
ATOM 555 N N . LYS A 1 77 ? 32.850 -1.413 -0.171 1.00 44.28 77 LYS A N 1
ATOM 556 C CA . LYS A 1 77 ? 33.225 -0.229 -0.956 1.00 44.28 77 LYS A CA 1
ATOM 557 C C . LYS A 1 77 ? 34.302 -0.596 -1.990 1.00 44.28 77 LYS A C 1
ATOM 559 O O . LYS A 1 77 ? 35.489 -0.505 -1.682 1.00 44.28 77 LYS A O 1
ATOM 564 N N . LYS A 1 78 ? 33.927 -0.960 -3.221 1.00 36.41 78 LYS A N 1
ATOM 565 C CA . LYS A 1 78 ? 34.808 -0.785 -4.393 1.00 36.41 78 LYS A CA 1
ATOM 566 C C . LYS A 1 78 ? 34.008 -0.341 -5.621 1.00 36.41 78 LYS A C 1
ATOM 568 O O . LYS A 1 78 ? 33.028 -0.997 -5.958 1.00 36.41 78 LYS A O 1
ATOM 573 N N . PRO A 1 79 ? 34.440 0.720 -6.327 1.00 52.56 79 PRO A N 1
ATOM 574 C CA . PRO A 1 79 ? 33.792 1.152 -7.553 1.00 52.56 79 PRO A CA 1
ATOM 575 C C . PRO A 1 79 ? 34.317 0.294 -8.707 1.00 52.56 79 PRO A C 1
ATOM 577 O O . PRO A 1 79 ? 35.520 0.284 -8.977 1.00 52.56 79 PRO A O 1
ATOM 580 N N . ARG A 1 80 ? 33.443 -0.440 -9.400 1.00 39.81 80 ARG A N 1
ATOM 581 C CA . ARG A 1 80 ? 33.796 -1.060 -10.682 1.00 39.81 80 ARG A CA 1
ATOM 582 C C . ARG A 1 80 ? 32.656 -0.948 -11.694 1.00 39.81 80 ARG A C 1
ATOM 584 O O . ARG A 1 80 ? 31.641 -1.610 -11.575 1.00 39.81 80 ARG A O 1
ATOM 591 N N . PHE A 1 81 ? 32.944 -0.113 -12.692 1.00 35.94 81 PHE A N 1
ATOM 592 C CA . PHE A 1 81 ? 32.596 -0.223 -14.108 1.00 35.94 81 PHE A CA 1
ATOM 593 C C . PHE A 1 81 ? 31.123 -0.363 -14.512 1.00 35.94 81 PHE A C 1
ATOM 595 O O . PHE A 1 81 ? 30.529 -1.434 -14.507 1.00 35.94 81 PHE A O 1
ATOM 602 N N . SER A 1 82 ? 30.629 0.764 -15.029 1.00 47.25 82 SER A N 1
ATOM 603 C CA . SER A 1 82 ? 29.611 0.875 -16.071 1.00 47.25 82 SER A CA 1
ATOM 604 C C . SER A 1 82 ? 29.789 -0.179 -17.173 1.00 47.25 82 SER A C 1
ATOM 606 O O . SER A 1 82 ? 30.749 -0.120 -17.938 1.00 47.25 82 SER A O 1
ATOM 608 N N . TYR A 1 83 ? 28.824 -1.089 -17.274 1.00 41.19 83 TYR A N 1
ATOM 609 C CA . TYR A 1 83 ? 28.246 -1.510 -18.546 1.00 41.19 83 TYR A CA 1
ATOM 610 C C . TYR A 1 83 ? 26.732 -1.517 -18.359 1.00 41.19 83 TYR A C 1
ATOM 612 O O . TYR A 1 83 ? 26.181 -2.326 -17.615 1.00 41.19 83 TYR A O 1
ATOM 620 N N . GLY A 1 84 ? 26.071 -0.550 -18.995 1.00 46.41 84 GLY A N 1
ATOM 621 C CA . GLY A 1 84 ? 24.624 -0.445 -19.021 1.00 46.41 84 GLY A CA 1
ATOM 622 C C . GLY A 1 84 ? 24.011 -1.648 -19.726 1.00 46.41 84 GLY A C 1
ATOM 623 O O . GLY A 1 84 ? 24.060 -1.745 -20.948 1.00 46.41 84 GLY A O 1
ATOM 624 N N . LEU A 1 85 ? 23.386 -2.525 -18.948 1.00 38.72 85 LEU A N 1
ATOM 625 C CA . LEU A 1 85 ? 22.285 -3.346 -19.421 1.00 38.72 85 LEU A CA 1
ATOM 626 C C . LEU A 1 85 ? 21.026 -2.826 -18.740 1.00 38.72 85 LEU A C 1
ATOM 628 O O . LEU A 1 85 ? 20.845 -2.893 -17.529 1.00 38.72 85 LEU A O 1
ATOM 632 N N . TYR A 1 86 ? 20.215 -2.199 -19.578 1.00 44.47 86 TYR A N 1
ATOM 633 C CA . TYR A 1 86 ? 18.969 -1.520 -19.288 1.00 44.47 86 TYR A CA 1
ATOM 634 C C . TYR A 1 86 ? 17.936 -2.541 -18.787 1.00 44.47 86 TYR A C 1
ATOM 636 O O . TYR A 1 86 ? 17.151 -3.071 -19.571 1.00 44.47 86 TYR A O 1
ATOM 644 N N . TYR A 1 87 ? 17.946 -2.870 -17.495 1.00 44.78 87 TYR A N 1
ATOM 645 C CA . TYR A 1 87 ? 16.887 -3.686 -16.913 1.00 44.78 87 TYR A CA 1
ATOM 646 C C . TYR A 1 87 ? 15.706 -2.767 -16.611 1.00 44.78 87 TYR A C 1
ATOM 648 O O . TYR A 1 87 ? 15.651 -2.115 -15.571 1.00 44.78 87 TYR A O 1
ATOM 656 N N . ARG A 1 88 ? 14.750 -2.669 -17.541 1.00 48.34 88 ARG A N 1
ATOM 657 C CA . ARG A 1 88 ? 13.421 -2.177 -17.167 1.00 48.34 88 ARG A CA 1
ATOM 658 C C . ARG A 1 88 ? 12.934 -3.065 -16.025 1.00 48.34 88 ARG A C 1
ATOM 660 O O . ARG A 1 88 ? 12.730 -4.259 -16.231 1.00 48.34 88 ARG A O 1
ATOM 667 N N . CYS A 1 89 ? 12.749 -2.506 -14.834 1.00 57.84 89 CYS A N 1
ATOM 668 C CA . CYS A 1 89 ? 12.012 -3.205 -13.791 1.00 57.84 89 CYS A CA 1
ATOM 669 C C . CYS A 1 89 ? 10.531 -3.190 -14.202 1.00 57.84 89 CYS A C 1
ATOM 671 O O . CYS A 1 89 ? 9.813 -2.244 -13.882 1.00 57.84 89 CYS A O 1
ATOM 673 N N . HIS A 1 90 ? 10.108 -4.173 -15.009 1.00 59.97 90 HIS A N 1
ATOM 674 C CA . HIS A 1 90 ? 8.724 -4.280 -15.493 1.00 59.97 90 HIS A CA 1
ATOM 675 C C . HIS A 1 90 ? 7.728 -4.293 -14.325 1.00 59.97 90 HIS A C 1
ATOM 677 O O . HIS A 1 90 ? 6.718 -3.607 -14.393 1.00 59.97 90 HIS A O 1
ATOM 683 N N . PHE A 1 91 ? 8.086 -4.934 -13.210 1.00 64.56 91 PHE A N 1
ATOM 684 C CA . PHE A 1 91 ? 7.257 -5.022 -12.004 1.00 64.56 91 PHE A CA 1
ATOM 685 C C . PHE A 1 91 ? 6.820 -3.646 -11.466 1.00 64.56 91 PHE A C 1
ATOM 687 O O . PHE A 1 91 ? 5.632 -3.399 -11.281 1.00 64.56 91 PHE A O 1
ATOM 694 N N . CYS A 1 92 ? 7.741 -2.682 -11.312 1.00 64.69 92 CYS A N 1
ATOM 695 C CA . CYS A 1 92 ? 7.368 -1.335 -10.851 1.00 64.69 92 CYS A CA 1
ATOM 696 C C . CYS A 1 92 ? 6.500 -0.572 -11.873 1.00 64.69 92 CYS A C 1
ATOM 698 O O . CYS A 1 92 ? 5.656 0.238 -11.490 1.00 64.69 92 CYS A O 1
ATOM 700 N N . GLN A 1 93 ? 6.731 -0.786 -13.175 1.00 68.62 93 GLN A N 1
ATOM 701 C CA . GLN A 1 93 ? 5.989 -0.099 -14.243 1.00 68.62 93 GLN A CA 1
ATOM 702 C C . GLN A 1 93 ? 4.566 -0.643 -14.391 1.00 68.62 93 GLN A C 1
ATOM 704 O O . GLN A 1 93 ? 3.651 0.136 -14.659 1.00 68.62 93 GLN A O 1
ATOM 709 N N . ASP A 1 94 ? 4.391 -1.944 -14.176 1.00 79.94 94 ASP A N 1
ATOM 710 C CA . ASP A 1 94 ? 3.113 -2.631 -14.320 1.00 79.94 94 ASP A CA 1
ATOM 711 C C . ASP A 1 94 ? 2.241 -2.471 -13.069 1.00 79.94 94 ASP A C 1
ATOM 713 O O . ASP A 1 94 ? 1.037 -2.237 -13.197 1.00 79.94 94 ASP A O 1
ATOM 717 N N . LEU A 1 95 ? 2.831 -2.509 -11.865 1.00 87.19 95 LEU A N 1
ATOM 718 C CA . LEU A 1 95 ? 2.069 -2.349 -10.627 1.00 87.19 95 LEU A CA 1
ATOM 719 C C . LEU A 1 95 ? 1.572 -0.913 -10.422 1.00 87.19 95 LEU A C 1
ATOM 721 O O . LEU A 1 95 ? 0.433 -0.726 -10.013 1.00 87.19 95 LEU A O 1
ATOM 725 N N . GLY A 1 96 ? 2.377 0.111 -10.715 1.00 88.75 96 GLY A N 1
ATOM 726 C CA . GLY A 1 96 ? 2.021 1.514 -10.453 1.00 88.75 96 GLY A CA 1
ATOM 727 C C . GLY A 1 96 ? 0.630 1.963 -10.956 1.00 88.75 96 GLY A C 1
ATOM 728 O O . GLY A 1 96 ? -0.118 2.582 -10.188 1.00 88.75 96 GLY A O 1
ATOM 729 N N . PRO A 1 97 ? 0.231 1.703 -12.221 1.00 90.69 97 PRO A N 1
ATOM 730 C CA . PRO A 1 97 ? -1.114 2.035 -12.697 1.00 90.69 97 PRO A CA 1
ATOM 731 C C . PRO A 1 97 ? -2.209 1.179 -12.044 1.00 90.69 97 PRO A C 1
ATOM 733 O O . PRO A 1 97 ? -3.277 1.704 -11.724 1.00 90.69 97 PRO A O 1
ATOM 736 N N . GLU A 1 98 ? -1.947 -0.106 -11.808 1.00 93.94 98 GLU A N 1
ATOM 737 C CA . GLU A 1 98 ? -2.891 -1.032 -11.174 1.00 93.94 98 GLU A CA 1
ATOM 738 C C . GLU A 1 98 ? -3.123 -0.672 -9.700 1.00 93.94 98 GLU A C 1
ATOM 740 O O . GLU A 1 98 ? -4.264 -0.639 -9.248 1.00 93.94 98 GLU A O 1
ATOM 745 N N . TYR A 1 99 ? -2.071 -0.275 -8.984 1.00 94.06 99 TYR A N 1
ATOM 746 C CA . TYR A 1 99 ? -2.132 0.182 -7.600 1.00 94.06 99 TYR A CA 1
ATOM 747 C C . TYR A 1 99 ? -2.959 1.462 -7.457 1.00 94.06 99 TYR A C 1
ATOM 749 O O . TYR A 1 99 ? -3.832 1.565 -6.596 1.00 94.06 99 TYR A O 1
ATOM 757 N N . LYS A 1 100 ? -2.767 2.434 -8.360 1.00 93.94 100 LYS A N 1
ATOM 758 C CA . LYS A 1 100 ? -3.611 3.641 -8.410 1.00 93.94 100 LYS A CA 1
ATOM 759 C C . LYS A 1 100 ? -5.073 3.308 -8.682 1.00 93.94 100 LYS A C 1
ATOM 761 O O . LYS A 1 100 ? -5.960 3.964 -8.138 1.00 93.94 100 LYS A O 1
ATOM 766 N N . ARG A 1 101 ? -5.336 2.315 -9.534 1.00 95.38 101 ARG A N 1
ATOM 767 C CA . ARG A 1 101 ? -6.698 1.866 -9.828 1.00 95.38 101 ARG A CA 1
ATOM 768 C C . ARG A 1 101 ? -7.328 1.171 -8.620 1.00 95.38 101 ARG A C 1
ATOM 770 O O . ARG A 1 101 ? -8.445 1.536 -8.264 1.00 95.38 101 ARG A O 1
ATOM 777 N N . SER A 1 102 ? -6.623 0.254 -7.955 1.00 96.62 102 SER A N 1
ATOM 778 C CA . SER A 1 102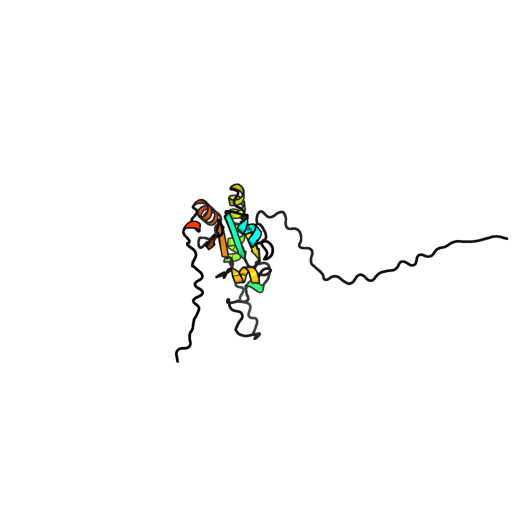 ? -7.120 -0.379 -6.727 1.00 96.62 102 SER A CA 1
ATOM 779 C C . SER A 1 102 ? -7.332 0.639 -5.611 1.00 96.62 102 SER A C 1
ATOM 781 O O . SER A 1 102 ? -8.351 0.581 -4.938 1.00 96.62 102 SER A O 1
ATOM 783 N N . ALA A 1 103 ? -6.433 1.618 -5.455 1.00 96.50 103 ALA A N 1
ATOM 784 C CA . ALA A 1 103 ? -6.556 2.666 -4.442 1.00 96.50 103 ALA A CA 1
ATOM 785 C C . ALA A 1 103 ? -7.852 3.476 -4.592 1.00 96.50 103 ALA A C 1
ATOM 787 O O . ALA A 1 103 ? -8.507 3.778 -3.598 1.00 96.50 103 ALA A O 1
ATOM 788 N N . LYS A 1 104 ? -8.262 3.783 -5.830 1.00 96.06 104 LYS A N 1
ATOM 789 C CA . LYS A 1 104 ? -9.541 4.457 -6.098 1.00 96.06 104 LYS A CA 1
ATOM 790 C C . LYS A 1 104 ? -10.741 3.607 -5.686 1.00 96.06 104 LYS A C 1
ATOM 792 O O . LYS A 1 104 ? -11.613 4.110 -4.988 1.00 96.06 104 LYS A O 1
ATOM 797 N N . ILE A 1 105 ? -10.752 2.330 -6.069 1.00 96.06 105 ILE A N 1
ATOM 798 C CA . ILE A 1 105 ? -11.842 1.398 -5.738 1.00 96.06 105 ILE A CA 1
ATOM 799 C C . ILE A 1 105 ? -11.941 1.206 -4.217 1.00 96.06 105 ILE A C 1
ATOM 801 O O . ILE A 1 105 ? -13.012 1.337 -3.636 1.00 96.06 105 ILE A O 1
ATOM 805 N N . LEU A 1 106 ? -10.812 0.967 -3.547 1.00 95.94 106 LEU A N 1
ATOM 806 C CA . LEU A 1 106 ? -10.756 0.790 -2.095 1.00 95.94 106 LEU A CA 1
ATOM 807 C C . LEU A 1 106 ? -11.190 2.056 -1.346 1.00 95.94 106 LEU A C 1
ATOM 809 O O . LEU A 1 106 ? -11.904 1.969 -0.348 1.00 95.94 106 LEU A O 1
ATOM 813 N N . LYS A 1 107 ? -10.843 3.242 -1.855 1.00 95.31 107 LYS A N 1
ATOM 814 C CA . LYS A 1 107 ? -11.290 4.517 -1.284 1.00 95.31 107 LYS A CA 1
ATOM 815 C C . LYS A 1 107 ? -12.811 4.673 -1.329 1.00 95.31 107 LYS A C 1
ATOM 817 O O . LYS A 1 107 ? -13.382 5.161 -0.356 1.00 95.31 107 LYS A O 1
ATOM 822 N N . GLU A 1 108 ? -13.472 4.233 -2.401 1.00 94.62 108 GLU A N 1
ATOM 823 C CA . GLU A 1 108 ? -14.945 4.205 -2.484 1.00 94.62 108 GLU A CA 1
ATOM 824 C C . GLU A 1 108 ? -15.569 3.287 -1.417 1.00 94.62 108 GLU A C 1
ATOM 826 O O . GLU A 1 108 ? -16.697 3.515 -0.984 1.00 94.62 108 GLU A O 1
ATOM 831 N N . GLN A 1 109 ? -14.809 2.304 -0.927 1.00 93.94 109 GLN A N 1
ATOM 832 C CA . GLN A 1 109 ? -15.184 1.401 0.166 1.00 93.94 109 GLN A CA 1
ATOM 833 C C . GLN A 1 109 ? -14.730 1.896 1.553 1.00 93.94 109 GLN A C 1
ATOM 835 O O . GLN A 1 109 ? -14.899 1.193 2.549 1.00 93.94 109 GLN A O 1
ATOM 840 N N . GLY A 1 110 ? -14.143 3.094 1.641 1.00 94.31 110 GLY A N 1
ATOM 841 C CA . GLY A 1 110 ? -13.614 3.651 2.887 1.00 94.31 110 GLY A CA 1
ATOM 842 C C . GLY A 1 110 ? -12.292 3.028 3.348 1.00 94.31 110 GLY A C 1
ATOM 843 O O . GLY A 1 110 ? -11.911 3.206 4.504 1.00 94.31 110 GLY A O 1
ATOM 844 N N . ILE A 1 111 ? -11.590 2.311 2.468 1.00 95.88 111 ILE A N 1
ATOM 845 C CA . ILE A 1 111 ? -10.296 1.684 2.746 1.00 95.88 111 ILE A CA 1
ATOM 846 C C . ILE A 1 111 ? -9.193 2.546 2.115 1.00 95.88 111 ILE A C 1
ATOM 848 O O . ILE A 1 111 ? -9.049 2.572 0.889 1.00 95.88 111 ILE A O 1
ATOM 852 N N . PRO A 1 112 ? -8.404 3.283 2.912 1.00 96.56 112 PRO A N 1
ATOM 853 C CA . PRO A 1 112 ? -7.340 4.117 2.376 1.00 96.56 112 PRO A CA 1
ATOM 854 C C . PRO A 1 112 ? -6.182 3.278 1.831 1.00 96.56 112 PRO A C 1
ATOM 856 O O . PRO A 1 112 ? -5.917 2.148 2.251 1.00 96.56 112 PRO A O 1
ATOM 859 N N . SER A 1 113 ? -5.460 3.880 0.893 1.00 97.06 113 SER A N 1
ATOM 860 C CA . SER A 1 113 ? -4.216 3.358 0.339 1.00 97.06 113 SER A CA 1
ATOM 861 C C . SER A 1 113 ? -3.099 4.370 0.556 1.00 97.06 113 SER A C 1
ATOM 863 O O . SER A 1 113 ? -3.339 5.579 0.590 1.00 97.06 113 SER A O 1
ATOM 865 N N . ALA A 1 114 ? -1.879 3.885 0.724 1.00 97.25 114 ALA A N 1
ATOM 866 C CA . ALA A 1 114 ? -0.726 4.706 1.038 1.00 97.25 114 ALA A CA 1
ATOM 867 C C . ALA A 1 114 ? 0.542 4.162 0.393 1.00 97.25 114 ALA A C 1
ATOM 869 O O . ALA A 1 114 ? 0.619 2.987 0.059 1.00 97.25 114 ALA A O 1
ATOM 870 N N . LYS A 1 115 ? 1.569 4.986 0.243 1.00 95.31 115 LYS A N 1
ATOM 871 C CA . LYS A 1 115 ? 2.854 4.521 -0.266 1.00 95.31 115 LYS A CA 1
ATOM 872 C C . LYS A 1 115 ? 4.015 5.070 0.543 1.00 95.31 115 LYS A C 1
ATOM 874 O O . LYS A 1 115 ? 3.913 6.138 1.137 1.00 95.31 115 LYS A O 1
ATOM 879 N N . VAL A 1 116 ? 5.113 4.334 0.513 1.00 94.44 116 VAL A N 1
ATOM 880 C CA . VAL A 1 116 ? 6.412 4.714 1.054 1.00 94.44 116 VAL A CA 1
ATOM 881 C C . VAL A 1 116 ? 7.396 4.755 -0.106 1.00 94.44 116 VAL A C 1
ATOM 883 O O . VAL A 1 116 ? 7.538 3.778 -0.850 1.00 94.44 116 VAL A O 1
ATOM 886 N N . ASP A 1 117 ? 8.070 5.891 -0.251 1.00 90.75 117 ASP A N 1
ATOM 887 C CA . ASP A 1 117 ? 9.204 6.042 -1.152 1.00 90.75 117 ASP A CA 1
ATOM 888 C C . ASP A 1 117 ? 10.484 5.606 -0.435 1.00 90.75 117 ASP A C 1
ATOM 890 O O . ASP A 1 117 ? 11.048 6.343 0.369 1.00 90.75 117 ASP A O 1
ATOM 894 N N . CYS A 1 118 ? 10.968 4.407 -0.740 1.00 88.31 118 CYS A N 1
ATOM 895 C CA . CYS A 1 118 ? 12.156 3.840 -0.109 1.00 88.31 118 CYS A CA 1
ATOM 896 C C . CYS A 1 118 ? 13.476 4.460 -0.585 1.00 88.31 118 CYS A C 1
ATOM 898 O O . CYS A 1 118 ? 14.534 4.066 -0.100 1.00 88.31 118 CYS A O 1
ATOM 900 N N . THR A 1 119 ? 13.443 5.406 -1.532 1.00 84.69 119 THR A N 1
ATOM 901 C CA . THR A 1 119 ? 14.610 6.249 -1.841 1.00 84.69 119 THR A CA 1
ATOM 902 C C . THR A 1 119 ? 14.718 7.446 -0.903 1.00 84.69 119 THR A C 1
ATOM 904 O O . THR A 1 119 ? 15.823 7.931 -0.675 1.00 84.69 119 THR A O 1
ATOM 907 N N . GLU A 1 120 ? 13.593 7.887 -0.332 1.00 88.88 120 GLU A N 1
ATOM 908 C CA . GLU A 1 120 ? 13.534 8.961 0.666 1.00 88.88 120 GLU A CA 1
ATOM 909 C C . GLU A 1 120 ? 13.418 8.431 2.107 1.00 88.88 120 GLU A C 1
ATOM 911 O O . GLU A 1 120 ? 13.747 9.151 3.043 1.00 88.88 120 GLU A O 1
ATOM 916 N N . GLN A 1 121 ? 12.922 7.202 2.290 1.00 91.62 121 GLN A N 1
ATOM 917 C CA . GLN A 1 121 ? 12.583 6.589 3.581 1.00 91.62 121 GLN A CA 1
ATOM 918 C C . GLN A 1 121 ? 13.317 5.246 3.762 1.00 91.62 121 GLN A C 1
ATOM 920 O O . GLN A 1 121 ? 12.699 4.194 3.939 1.00 91.62 121 GLN A O 1
ATOM 925 N N . ASP A 1 122 ? 14.644 5.264 3.654 1.00 85.88 122 ASP A N 1
ATOM 926 C CA . ASP A 1 122 ? 15.493 4.068 3.699 1.00 85.88 122 ASP A CA 1
ATOM 927 C C . ASP A 1 122 ? 15.398 3.314 5.034 1.00 85.88 122 ASP A C 1
ATOM 929 O O . ASP A 1 122 ? 15.239 2.092 5.028 1.00 85.88 122 ASP A O 1
ATOM 933 N N . GLU A 1 123 ? 15.421 4.033 6.159 1.00 88.94 123 GLU A N 1
ATOM 934 C CA . GLU A 1 123 ? 15.277 3.472 7.509 1.00 88.94 123 GLU A CA 1
ATOM 935 C C . GLU A 1 123 ? 13.934 2.745 7.677 1.00 88.94 123 GLU A C 1
ATOM 937 O O . GLU A 1 123 ? 13.908 1.556 8.003 1.00 88.94 123 GLU A O 1
ATOM 942 N N . LEU A 1 124 ? 12.823 3.409 7.336 1.00 91.69 124 LEU A N 1
ATOM 943 C CA . LEU A 1 124 ? 11.476 2.830 7.397 1.00 91.69 124 LEU A CA 1
ATOM 944 C C . LEU A 1 124 ? 11.368 1.556 6.540 1.00 91.69 124 LEU A C 1
ATOM 946 O O . LEU A 1 124 ? 10.796 0.545 6.950 1.00 91.69 124 LEU A O 1
ATOM 950 N N . CYS A 1 125 ? 11.936 1.569 5.334 1.00 90.00 125 CYS A N 1
ATOM 951 C CA . CYS A 1 125 ? 11.904 0.402 4.455 1.00 90.00 125 CYS A CA 1
ATOM 952 C C . CYS A 1 125 ? 12.808 -0.741 4.944 1.00 90.00 125 CYS A C 1
ATOM 954 O O . CYS A 1 125 ? 12.462 -1.912 4.751 1.00 90.00 125 CYS A O 1
ATOM 956 N N . ALA A 1 126 ? 13.927 -0.428 5.605 1.00 87.00 126 ALA A N 1
ATOM 957 C CA . ALA A 1 126 ? 14.813 -1.415 6.216 1.00 87.00 126 ALA A CA 1
ATOM 958 C C . ALA A 1 126 ? 14.139 -2.139 7.392 1.00 87.00 126 ALA A C 1
ATOM 960 O O . ALA A 1 126 ? 14.189 -3.369 7.453 1.00 87.00 126 ALA A O 1
ATOM 961 N N . GLU A 1 127 ? 13.438 -1.414 8.270 1.00 91.06 127 GLU A N 1
ATOM 962 C CA . GLU A 1 127 ? 12.680 -1.991 9.396 1.00 91.06 127 GLU A CA 1
ATOM 963 C C . GLU A 1 127 ? 11.618 -2.997 8.936 1.00 91.06 127 GLU A C 1
ATOM 965 O O . GLU A 1 127 ? 11.328 -3.997 9.597 1.00 91.06 127 GLU A O 1
ATOM 970 N N . HIS A 1 128 ? 11.064 -2.767 7.749 1.00 88.06 128 HIS A N 1
ATOM 971 C CA . HIS A 1 128 ? 10.034 -3.608 7.167 1.00 88.06 128 HIS A CA 1
ATOM 972 C C . HIS A 1 128 ? 10.556 -4.824 6.384 1.00 88.06 128 HIS A C 1
ATOM 974 O O . HIS A 1 128 ? 9.721 -5.579 5.873 1.00 88.06 128 HIS A O 1
ATOM 980 N N . LEU A 1 129 ? 11.875 -5.055 6.309 1.00 84.81 129 LEU A N 1
ATOM 981 C CA . LEU A 1 129 ? 12.506 -6.217 5.657 1.00 84.81 129 LEU A CA 1
ATOM 982 C C . LEU A 1 129 ? 11.874 -6.580 4.302 1.00 84.81 129 LEU A C 1
ATOM 984 O O . LEU A 1 129 ? 11.401 -7.699 4.079 1.00 84.81 129 LEU A O 1
ATOM 988 N N . LEU A 1 130 ? 11.796 -5.600 3.407 1.00 82.38 130 LEU A N 1
ATOM 989 C CA . LEU A 1 130 ? 11.162 -5.783 2.105 1.00 82.38 130 LEU A CA 1
ATOM 990 C C . LEU A 1 130 ? 11.988 -6.758 1.245 1.00 82.38 130 LEU A C 1
ATOM 992 O O . LEU A 1 130 ? 13.180 -6.523 1.052 1.00 82.38 130 LEU A O 1
ATOM 996 N N . PRO A 1 131 ? 11.391 -7.840 0.708 1.00 76.88 131 PRO A N 1
ATOM 997 C CA . PRO A 1 131 ? 12.132 -8.832 -0.075 1.00 76.88 131 PRO A CA 1
ATOM 998 C C . PRO A 1 131 ? 12.560 -8.296 -1.449 1.00 76.88 131 PRO A C 1
ATOM 1000 O O . PRO A 1 131 ? 13.599 -8.688 -1.976 1.00 76.88 131 PRO A O 1
ATOM 1003 N N . SER A 1 132 ? 11.748 -7.417 -2.036 1.00 82.56 132 SER A N 1
ATOM 1004 C CA . SER A 1 132 ? 11.963 -6.804 -3.346 1.00 82.56 132 SER A CA 1
ATOM 1005 C C . SER A 1 132 ? 11.086 -5.564 -3.508 1.00 82.56 132 SER A C 1
ATOM 1007 O O . SER A 1 132 ? 10.133 -5.366 -2.756 1.00 82.56 132 SER A O 1
ATOM 1009 N N . TYR A 1 133 ? 11.373 -4.753 -4.522 1.00 84.06 133 TYR A N 1
ATOM 1010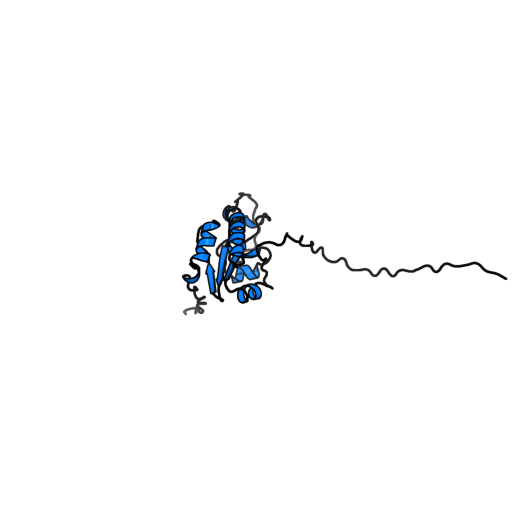 C CA . TYR A 1 133 ? 10.502 -3.652 -4.923 1.00 84.06 133 TYR A CA 1
ATOM 1011 C C . TYR A 1 133 ? 9.756 -3.979 -6.224 1.00 84.06 133 TYR A C 1
ATOM 1013 O O . TYR A 1 133 ? 10.360 -4.588 -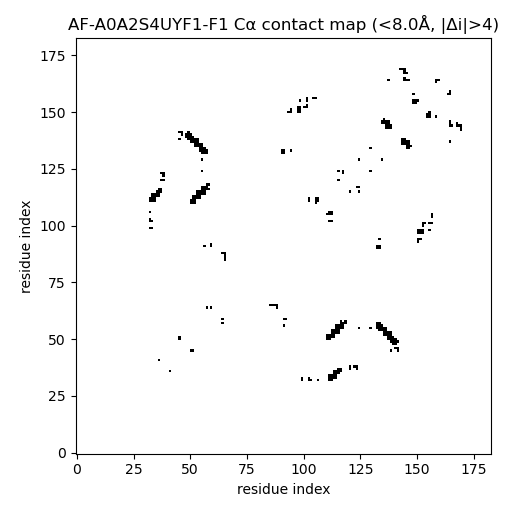7.113 1.00 84.06 133 TYR A O 1
ATOM 1021 N N . PRO A 1 134 ? 8.493 -3.541 -6.362 1.00 88.75 134 PRO A N 1
ATOM 1022 C CA . PRO A 1 134 ? 7.646 -3.002 -5.292 1.00 88.75 134 PRO A CA 1
ATOM 1023 C C . PRO A 1 134 ? 7.185 -4.118 -4.329 1.00 88.75 134 PRO A C 1
ATOM 1025 O O . PRO A 1 134 ? 7.235 -5.300 -4.661 1.00 88.75 134 PRO A O 1
ATOM 1028 N N . THR A 1 135 ? 6.743 -3.758 -3.123 1.00 90.56 135 THR A N 1
ATOM 1029 C CA . THR A 1 135 ? 6.102 -4.689 -2.176 1.00 90.56 135 THR A CA 1
ATOM 1030 C C . THR A 1 135 ? 4.815 -4.073 -1.642 1.00 90.56 135 THR A C 1
ATOM 1032 O O . THR A 1 135 ? 4.825 -2.959 -1.127 1.00 90.56 135 THR A O 1
ATOM 1035 N N . LEU A 1 136 ? 3.713 -4.823 -1.701 1.00 95.50 136 LEU A N 1
ATOM 1036 C CA . LEU A 1 136 ? 2.440 -4.432 -1.099 1.00 95.50 136 LEU A CA 1
ATOM 1037 C C . LEU A 1 136 ? 2.258 -5.101 0.268 1.00 95.50 136 LEU A C 1
ATOM 1039 O O . LEU A 1 136 ? 2.411 -6.318 0.413 1.00 95.50 136 LEU A O 1
ATOM 1043 N N . LYS A 1 137 ? 1.890 -4.310 1.274 1.00 95.88 137 LYS A N 1
ATOM 1044 C CA . LYS A 1 137 ? 1.567 -4.790 2.620 1.00 95.88 137 LYS A CA 1
ATOM 1045 C C . LYS A 1 137 ? 0.215 -4.273 3.071 1.00 95.88 137 LYS A C 1
ATOM 1047 O O . LYS A 1 137 ? -0.141 -3.130 2.817 1.00 95.88 137 LYS A O 1
ATOM 1052 N N . VAL A 1 138 ? -0.520 -5.118 3.779 1.00 96.81 138 VAL A N 1
ATOM 1053 C CA . VAL A 1 138 ? -1.782 -4.754 4.421 1.00 96.81 138 VAL A CA 1
ATOM 1054 C C . VAL A 1 138 ? -1.537 -4.630 5.909 1.00 96.81 138 VAL A C 1
ATOM 1056 O O . VAL A 1 138 ? -1.058 -5.580 6.532 1.00 96.81 138 VAL A O 1
ATOM 1059 N N . PHE A 1 139 ? -1.888 -3.479 6.470 1.00 95.81 139 PHE A N 1
ATOM 1060 C CA . PHE A 1 139 ? -1.916 -3.272 7.908 1.00 95.81 139 PHE A CA 1
ATOM 1061 C C . PHE A 1 139 ? -3.364 -3.279 8.373 1.00 95.81 139 PHE A C 1
ATOM 1063 O O . PHE A 1 139 ? -4.199 -2.556 7.834 1.00 95.81 139 PHE A O 1
ATOM 1070 N N . SER A 1 140 ? -3.677 -4.124 9.350 1.00 95.25 140 SER A N 1
ATOM 1071 C CA . SER A 1 140 ? -5.015 -4.220 9.918 1.00 95.25 140 SER A CA 1
ATOM 1072 C C . SER A 1 140 ? -4.951 -4.471 11.415 1.00 95.25 140 SER A C 1
ATOM 1074 O O . SER A 1 140 ? -4.437 -5.502 11.847 1.00 95.25 140 SER A O 1
ATOM 1076 N N . ASN A 1 141 ? -5.484 -3.537 12.206 1.00 89.88 141 ASN A N 1
ATOM 1077 C CA . ASN A 1 141 ? -5.550 -3.625 13.670 1.00 89.88 141 ASN A CA 1
ATOM 1078 C C . ASN A 1 141 ? -4.212 -4.054 14.315 1.00 89.88 141 ASN A C 1
ATOM 1080 O O . ASN A 1 141 ? -4.161 -5.000 15.101 1.00 89.88 141 ASN A O 1
ATOM 1084 N N . GLY A 1 142 ? -3.108 -3.413 13.914 1.00 85.88 142 GLY A N 1
ATOM 1085 C CA . GLY A 1 142 ? -1.759 -3.718 14.413 1.00 85.88 142 GLY A CA 1
ATOM 1086 C C . GLY A 1 142 ? -1.121 -4.999 13.855 1.00 85.88 142 GLY A C 1
ATOM 1087 O O . GLY A 1 142 ? -0.000 -5.338 14.227 1.00 85.88 142 GLY A O 1
ATOM 1088 N N . ARG A 1 143 ? -1.794 -5.723 12.951 1.00 90.69 143 ARG A N 1
ATOM 1089 C CA . ARG A 1 143 ? -1.224 -6.862 12.216 1.00 90.69 143 ARG A CA 1
ATOM 1090 C C . ARG A 1 143 ? -0.766 -6.426 10.832 1.00 90.69 143 ARG A C 1
ATOM 1092 O O . ARG A 1 143 ? -1.405 -5.590 10.203 1.00 90.69 143 ARG A O 1
ATOM 1099 N N . MET A 1 144 ? 0.298 -7.054 10.343 1.00 92.12 144 MET A N 1
ATOM 1100 C CA . MET A 1 144 ? 0.843 -6.841 9.004 1.00 92.12 144 MET A CA 1
ATOM 1101 C C . MET A 1 144 ? 0.789 -8.150 8.210 1.00 92.12 144 MET A C 1
ATOM 1103 O O . MET A 1 144 ? 1.179 -9.199 8.723 1.00 92.12 144 MET A O 1
ATOM 1107 N N . ALA A 1 145 ? 0.357 -8.073 6.953 1.00 93.75 145 ALA A N 1
ATOM 1108 C CA . ALA A 1 145 ? 0.387 -9.171 5.990 1.00 93.75 145 ALA A CA 1
ATOM 1109 C C . ALA A 1 145 ? 1.048 -8.712 4.685 1.00 93.75 145 ALA A C 1
ATOM 1111 O O . ALA A 1 145 ? 0.851 -7.577 4.252 1.00 93.75 145 ALA A O 1
ATOM 1112 N N . VAL A 1 146 ? 1.816 -9.593 4.044 1.00 93.81 146 VAL A N 1
ATOM 1113 C CA . VAL A 1 146 ? 2.442 -9.309 2.746 1.00 93.81 146 VAL A CA 1
ATOM 1114 C C . VAL A 1 146 ? 1.510 -9.801 1.649 1.00 93.81 146 VAL A C 1
ATOM 1116 O O . VAL A 1 146 ? 1.143 -10.977 1.622 1.00 93.81 146 VAL A O 1
ATOM 1119 N N . TYR A 1 147 ? 1.135 -8.927 0.723 1.00 94.38 147 TYR A N 1
ATOM 1120 C CA . TYR A 1 147 ? 0.388 -9.350 -0.452 1.00 94.38 147 TYR A CA 1
ATOM 1121 C C . TYR A 1 147 ? 1.326 -10.074 -1.421 1.00 94.38 147 TYR A C 1
ATOM 1123 O O . TYR A 1 147 ? 2.369 -9.550 -1.804 1.00 94.38 147 TYR A O 1
ATOM 1131 N N . LYS A 1 148 ? 0.959 -11.303 -1.793 1.00 91.81 148 LYS A N 1
ATOM 1132 C CA . LYS A 1 148 ? 1.735 -12.177 -2.692 1.00 91.81 148 LYS A CA 1
ATOM 1133 C C . LYS A 1 148 ? 0.958 -12.558 -3.957 1.00 91.81 148 LYS A C 1
ATOM 1135 O O . LYS A 1 148 ? 1.346 -13.491 -4.655 1.00 91.81 148 LYS A O 1
ATOM 1140 N N . GLY A 1 149 ? -0.179 -11.904 -4.195 1.00 92.06 149 GLY A N 1
ATOM 1141 C CA . GLY A 1 149 ? -1.035 -12.164 -5.347 1.00 92.06 149 GLY A CA 1
ATOM 1142 C C . GLY A 1 149 ? -0.583 -11.412 -6.605 1.00 92.06 149 GLY A C 1
ATOM 1143 O O . GLY A 1 149 ? 0.431 -10.715 -6.587 1.00 92.06 149 GLY A O 1
ATOM 1144 N N . PRO A 1 150 ? -1.343 -11.528 -7.707 1.00 93.75 150 PRO A N 1
ATOM 1145 C CA . PRO A 1 150 ? -1.059 -10.822 -8.953 1.00 93.75 150 PRO A CA 1
ATOM 1146 C C . PRO A 1 150 ? -1.060 -9.295 -8.798 1.00 93.75 150 PRO A C 1
ATOM 1148 O O . PRO A 1 150 ? -1.905 -8.728 -8.106 1.00 93.75 150 PRO A O 1
ATOM 1151 N N . GLU A 1 151 ? -0.174 -8.612 -9.518 1.00 91.50 151 GLU A N 1
ATOM 1152 C CA . GLU A 1 151 ? -0.072 -7.144 -9.575 1.00 91.50 151 GLU A CA 1
ATOM 1153 C C . GLU A 1 151 ? -1.174 -6.530 -10.466 1.00 91.50 151 GLU A C 1
ATOM 1155 O O . GLU A 1 151 ? -0.905 -5.811 -11.424 1.00 91.50 151 GLU A O 1
ATOM 1160 N N . LYS A 1 152 ? -2.437 -6.879 -10.200 1.00 95.19 152 LYS A N 1
ATOM 1161 C CA . LYS A 1 152 ? -3.627 -6.389 -10.910 1.00 95.19 152 LYS A CA 1
ATOM 1162 C C . LYS A 1 152 ? -4.604 -5.776 -9.926 1.00 95.19 152 LYS A C 1
ATOM 1164 O O . LYS A 1 152 ? -4.809 -6.331 -8.849 1.00 95.19 152 LYS A O 1
ATOM 1169 N N . ALA A 1 153 ? -5.231 -4.667 -10.315 1.00 96.44 153 ALA A N 1
ATOM 1170 C CA . ALA A 1 153 ? -6.119 -3.909 -9.444 1.00 96.44 153 ALA A CA 1
ATOM 1171 C C . ALA A 1 153 ? -7.231 -4.789 -8.867 1.00 96.44 153 ALA A C 1
ATOM 1173 O O . ALA A 1 153 ? -7.438 -4.797 -7.658 1.00 96.44 153 ALA A O 1
ATOM 1174 N N . ASP A 1 154 ? -7.881 -5.583 -9.720 1.00 97.44 154 ASP A N 1
ATOM 1175 C CA . ASP A 1 154 ? -8.986 -6.455 -9.317 1.00 97.44 154 ASP A CA 1
ATOM 1176 C C . ASP A 1 154 ? -8.516 -7.526 -8.320 1.00 97.44 154 ASP A C 1
ATOM 1178 O O . ASP A 1 154 ? -9.184 -7.778 -7.324 1.00 97.44 154 ASP A O 1
ATOM 1182 N N . SER A 1 155 ? -7.325 -8.104 -8.521 1.00 97.94 155 SER A N 1
ATOM 1183 C CA . SER A 1 155 ? -6.744 -9.081 -7.589 1.00 97.94 155 SER A CA 1
ATOM 1184 C C . SER A 1 155 ? -6.404 -8.463 -6.232 1.00 97.94 155 SER A C 1
ATOM 1186 O O . SER A 1 155 ? -6.666 -9.073 -5.198 1.00 97.94 155 SER A O 1
ATOM 1188 N N . ILE A 1 156 ? -5.864 -7.241 -6.229 1.00 98.00 156 ILE A N 1
ATOM 1189 C CA . ILE A 1 156 ? -5.563 -6.490 -5.004 1.00 98.00 156 ILE A CA 1
ATOM 1190 C C . ILE A 1 156 ? -6.858 -6.178 -4.245 1.00 98.00 156 ILE A C 1
ATOM 1192 O O . ILE A 1 156 ? -6.928 -6.396 -3.038 1.00 98.00 156 ILE A O 1
ATOM 1196 N N . VAL A 1 157 ? -7.889 -5.697 -4.945 1.00 97.88 157 VAL A N 1
ATOM 1197 C CA . VAL A 1 157 ? -9.198 -5.384 -4.355 1.00 97.88 157 VAL A CA 1
ATOM 1198 C C . VAL A 1 157 ? -9.831 -6.642 -3.767 1.00 97.88 157 VAL A C 1
ATOM 1200 O O . VAL A 1 157 ? -10.147 -6.653 -2.579 1.00 97.88 157 VAL A O 1
ATOM 1203 N N . SER A 1 158 ? -9.924 -7.728 -4.539 1.00 98.00 158 SER A N 1
ATOM 1204 C CA . SER A 1 158 ? -10.506 -8.986 -4.059 1.00 98.00 158 SER A CA 1
ATOM 1205 C C . SER A 1 158 ? -9.769 -9.544 -2.843 1.00 98.00 158 SER A C 1
ATOM 1207 O O . SER A 1 158 ? -10.410 -10.014 -1.911 1.00 98.00 158 SER A O 1
ATOM 1209 N N . TYR A 1 159 ? -8.440 -9.438 -2.789 1.00 97.62 159 TYR A N 1
ATOM 1210 C CA . TYR A 1 159 ? -7.661 -9.871 -1.625 1.00 97.62 159 TYR A CA 1
ATOM 1211 C C . TYR A 1 159 ? -8.046 -9.123 -0.337 1.00 97.62 159 TYR A C 1
ATOM 1213 O O . TYR A 1 159 ? -8.105 -9.715 0.747 1.00 97.62 159 TYR A O 1
ATOM 1221 N N . ILE A 1 160 ? -8.325 -7.819 -0.449 1.00 97.19 160 ILE A N 1
ATOM 1222 C CA . ILE A 1 160 ? -8.800 -6.993 0.664 1.00 97.19 160 ILE A CA 1
ATOM 1223 C C . ILE A 1 160 ? -10.252 -7.342 1.018 1.00 97.19 160 ILE A C 1
ATOM 1225 O O . ILE A 1 160 ? -10.550 -7.596 2.185 1.00 97.19 160 ILE A O 1
ATOM 1229 N N . GLU A 1 161 ? -11.145 -7.417 0.033 1.00 95.94 161 GLU A N 1
ATOM 1230 C CA . GLU A 1 161 ? -12.569 -7.721 0.237 1.00 95.94 161 GLU A CA 1
ATOM 1231 C C . GLU A 1 161 ? -12.787 -9.101 0.871 1.00 95.94 161 GLU A C 1
ATOM 1233 O O . GLU A 1 161 ? -13.556 -9.247 1.826 1.00 95.94 161 GLU A O 1
ATOM 1238 N N . ASN A 1 162 ? -12.047 -10.104 0.396 1.00 96.31 162 ASN A N 1
ATOM 1239 C CA . ASN A 1 162 ? -12.096 -11.479 0.890 1.00 96.31 162 ASN A CA 1
ATOM 1240 C C . ASN A 1 162 ? -11.356 -11.663 2.222 1.00 96.31 162 ASN A C 1
ATOM 1242 O O . ASN A 1 162 ? -11.382 -12.751 2.798 1.00 96.31 162 ASN A O 1
ATOM 1246 N N . LYS A 1 163 ? -10.698 -10.612 2.729 1.00 95.62 163 LYS A N 1
ATOM 1247 C CA .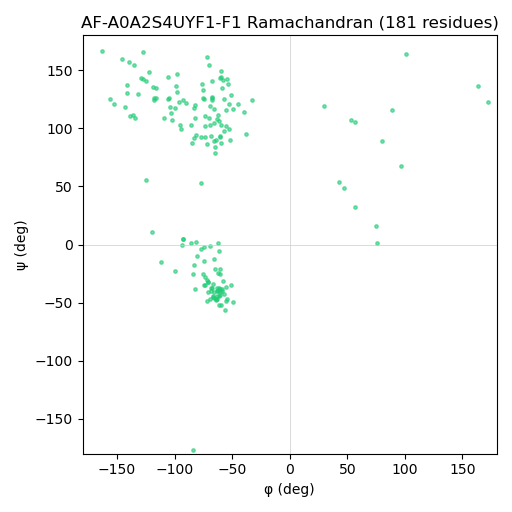 LYS A 1 163 ? -9.931 -10.619 3.982 1.00 95.62 163 LYS A CA 1
ATOM 1248 C C . LYS A 1 163 ? -8.837 -11.684 4.022 1.00 95.62 163 LYS A C 1
ATOM 1250 O O . LYS A 1 163 ? -8.488 -12.191 5.091 1.00 95.62 163 LYS A O 1
ATOM 1255 N N . GLU A 1 164 ? -8.254 -12.002 2.871 1.00 94.75 164 GLU A N 1
ATOM 1256 C CA . GLU A 1 164 ? -7.207 -13.022 2.741 1.00 94.75 164 GLU A CA 1
ATOM 1257 C C . GLU A 1 164 ? -5.961 -12.673 3.579 1.00 94.75 164 GLU A C 1
ATOM 1259 O O . GLU A 1 164 ? -5.262 -13.556 4.082 1.00 94.75 164 GLU A O 1
ATOM 1264 N N . TYR A 1 165 ? -5.748 -11.382 3.850 1.00 93.19 165 TYR A N 1
ATOM 1265 C CA . TYR A 1 165 ? -4.715 -10.883 4.759 1.00 93.19 165 TYR A CA 1
ATOM 1266 C C . TYR A 1 165 ? -4.846 -11.374 6.211 1.00 93.19 165 TYR A C 1
ATOM 1268 O O . TYR A 1 165 ? -3.855 -11.374 6.940 1.00 93.19 165 TYR A O 1
ATOM 1276 N N . LEU A 1 166 ? -6.025 -11.825 6.656 1.00 91.69 166 LEU A N 1
ATOM 1277 C CA . LEU A 1 166 ? -6.211 -12.353 8.013 1.00 91.69 166 LEU A CA 1
ATOM 1278 C C . LEU A 1 166 ? -5.601 -13.750 8.198 1.00 91.69 166 LEU A C 1
ATOM 1280 O O . LEU A 1 166 ? -5.200 -14.092 9.317 1.00 91.69 166 LEU A O 1
ATOM 1284 N N . GLY A 1 167 ? -5.516 -14.530 7.113 1.00 80.00 167 GLY A N 1
ATOM 1285 C CA . GLY A 1 167 ? -4.967 -15.889 7.099 1.00 80.00 167 GLY A CA 1
ATOM 1286 C C . GLY A 1 167 ? -3.441 -15.941 7.203 1.00 80.00 167 GLY A C 1
ATOM 1287 O O . GLY A 1 167 ? -2.877 -16.987 7.514 1.00 80.00 167 GLY A O 1
ATOM 1288 N N . GLN A 1 168 ? -2.763 -14.809 7.007 1.00 71.12 168 GLN A N 1
ATOM 1289 C CA . GLN A 1 168 ? -1.336 -14.682 7.273 1.00 71.12 168 GLN A CA 1
ATOM 1290 C C . GLN A 1 168 ? -1.142 -14.402 8.769 1.00 71.12 168 GLN A C 1
ATOM 1292 O O . GLN A 1 168 ? -1.207 -13.268 9.256 1.00 71.12 168 GLN A O 1
ATOM 1297 N N . THR A 1 169 ? -0.968 -15.467 9.550 1.00 51.28 169 THR A N 1
ATOM 1298 C CA . THR A 1 169 ? -0.454 -15.355 10.916 1.00 51.28 169 THR A CA 1
ATOM 1299 C C . THR A 1 169 ? 0.999 -14.900 10.827 1.00 51.28 169 THR A C 1
ATOM 1301 O O . THR A 1 169 ? 1.778 -15.494 10.084 1.00 51.28 169 THR A O 1
ATOM 1304 N N . ARG A 1 170 ? 1.334 -13.821 11.544 1.00 51.41 170 ARG A N 1
ATOM 1305 C CA . ARG A 1 170 ? 2.684 -13.255 11.693 1.00 51.41 170 ARG A CA 1
ATOM 1306 C C . ARG A 1 170 ? 3.740 -14.378 11.655 1.00 51.41 170 ARG A C 1
ATOM 1308 O O . ARG A 1 170 ? 3.634 -15.266 12.501 1.00 51.41 170 ARG A O 1
ATOM 1315 N N . PRO A 1 171 ? 4.764 -14.367 10.776 1.00 45.16 171 PRO A N 1
ATOM 1316 C CA . PRO A 1 171 ? 6.011 -14.981 11.189 1.00 45.16 171 PRO A CA 1
ATOM 1317 C C . PRO A 1 171 ? 6.439 -14.171 12.403 1.00 45.16 171 PRO A C 1
ATOM 1319 O O . PRO A 1 171 ? 6.762 -12.986 12.297 1.00 45.16 171 PRO A O 1
ATOM 1322 N N . GLU A 1 172 ? 6.292 -14.765 13.583 1.00 39.19 172 GLU A N 1
ATOM 1323 C CA . GLU A 1 172 ? 6.995 -14.290 14.754 1.00 39.19 172 GLU A CA 1
ATOM 1324 C C . GLU A 1 172 ? 8.427 -14.032 14.319 1.00 39.19 172 GLU A C 1
ATOM 1326 O O . GLU A 1 172 ? 9.078 -14.930 13.785 1.00 39.19 172 GLU A O 1
ATOM 1331 N N . PHE A 1 173 ? 8.889 -12.794 14.477 1.00 41.47 173 PHE A N 1
ATOM 1332 C CA . PHE A 1 173 ? 10.313 -12.527 14.507 1.00 41.47 173 PHE A CA 1
ATOM 1333 C C . PHE A 1 173 ? 10.851 -13.337 15.690 1.00 41.47 173 PHE A C 1
ATOM 1335 O O . PHE A 1 173 ? 10.892 -12.856 16.818 1.00 41.47 173 PHE A O 1
ATOM 1342 N N . HIS A 1 174 ? 11.198 -14.599 15.450 1.00 37.75 174 HIS A N 1
ATOM 1343 C CA . HIS A 1 174 ? 12.191 -15.271 16.257 1.00 37.75 174 HIS A CA 1
ATOM 1344 C C . HIS A 1 174 ? 13.495 -14.560 15.918 1.00 37.75 174 HIS A C 1
ATOM 1346 O O . HIS A 1 174 ? 14.156 -14.857 14.924 1.00 37.75 174 HIS A O 1
ATOM 1352 N N . GLN A 1 175 ? 13.826 -13.558 16.728 1.00 44.28 175 GLN A N 1
ATOM 1353 C CA . GLN A 1 175 ? 15.222 -13.329 17.043 1.00 44.28 175 GLN A CA 1
ATOM 1354 C C . GLN A 1 175 ? 15.661 -14.583 17.796 1.00 44.28 175 GLN A C 1
ATOM 1356 O O . GLN A 1 175 ? 15.470 -14.683 19.004 1.00 44.28 175 GLN A O 1
ATOM 1361 N N . ASP A 1 176 ? 16.143 -15.586 17.068 1.00 36.09 176 ASP A N 1
ATOM 1362 C CA . ASP A 1 176 ? 16.927 -16.631 17.707 1.00 36.09 176 ASP A CA 1
ATOM 1363 C C . ASP A 1 176 ? 18.284 -16.005 18.031 1.00 36.09 176 ASP A C 1
ATOM 1365 O O . ASP A 1 176 ? 19.176 -15.874 17.188 1.00 36.09 176 ASP A O 1
ATOM 1369 N N . GLU A 1 177 ? 18.375 -15.479 19.248 1.00 49.72 177 GLU A N 1
ATOM 1370 C CA . GLU A 1 177 ? 19.645 -15.242 19.903 1.00 49.72 177 GLU A CA 1
ATOM 1371 C C . GLU A 1 177 ? 20.391 -16.576 20.055 1.00 49.72 177 GLU A C 1
ATOM 1373 O O . GLU A 1 177 ? 19.807 -17.617 20.333 1.00 49.72 177 GLU A O 1
ATOM 1378 N N . THR A 1 178 ? 21.721 -16.486 20.015 1.00 39.56 178 THR A N 1
ATOM 1379 C CA . THR A 1 178 ? 22.702 -17.487 20.472 1.00 39.56 178 THR A CA 1
ATOM 1380 C C . THR A 1 178 ? 23.303 -18.438 19.428 1.00 39.56 178 THR A C 1
ATOM 1382 O O . THR A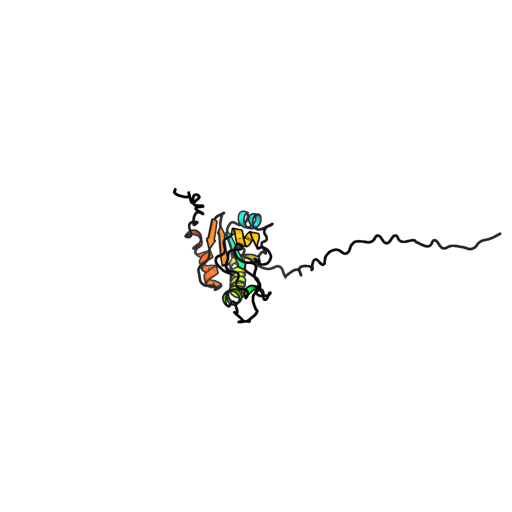 1 178 ? 23.294 -19.660 19.556 1.00 39.56 178 THR A O 1
ATOM 1385 N N . VAL A 1 179 ? 24.102 -17.871 18.514 1.00 45.69 179 VAL A N 1
ATOM 1386 C CA . VAL A 1 179 ? 25.376 -18.534 18.177 1.00 45.69 179 VAL A CA 1
ATOM 1387 C C . VAL A 1 179 ? 26.260 -18.477 19.427 1.00 45.69 179 VAL A C 1
ATOM 1389 O O . VAL A 1 179 ? 27.002 -17.522 19.648 1.00 45.69 179 VAL A O 1
ATOM 1392 N N . THR A 1 180 ? 26.151 -19.489 20.284 1.00 53.00 180 THR A N 1
ATOM 1393 C CA . THR A 1 180 ? 27.208 -19.787 21.252 1.00 53.00 180 THR A CA 1
ATOM 1394 C C . THR A 1 180 ? 28.362 -20.452 20.496 1.00 53.00 180 THR A C 1
ATOM 1396 O O . THR A 1 180 ? 28.140 -21.432 19.781 1.00 53.00 180 THR A O 1
ATOM 1399 N N . PRO A 1 181 ? 29.606 -19.950 20.596 1.00 50.03 181 PRO A N 1
ATOM 1400 C CA . PRO A 1 181 ? 30.747 -20.656 20.040 1.00 50.03 181 PRO A CA 1
ATOM 1401 C C . PRO A 1 181 ? 30.994 -21.900 20.896 1.00 50.03 181 PRO A C 1
ATOM 1403 O O . PRO A 1 181 ? 31.411 -21.818 22.053 1.00 50.03 181 PRO A O 1
ATOM 1406 N N . SER A 1 182 ? 30.693 -23.065 20.328 1.00 48.66 182 SER A N 1
ATOM 1407 C CA . SER A 1 182 ? 31.029 -24.342 20.939 1.00 48.66 182 SER A CA 1
ATOM 1408 C C . SER A 1 182 ? 32.535 -24.578 20.795 1.00 48.66 182 SER A C 1
ATOM 1410 O O . SER A 1 182 ? 33.029 -24.736 19.683 1.00 48.66 182 SER A O 1
ATOM 1412 N N . LYS A 1 183 ? 33.200 -24.510 21.952 1.00 51.19 183 LYS A N 1
ATOM 1413 C CA . LYS A 1 183 ? 34.509 -25.038 22.380 1.00 51.19 183 LYS A CA 1
ATOM 1414 C C . LYS A 1 183 ? 35.469 -25.613 21.333 1.00 51.19 183 LYS A C 1
ATOM 1416 O O . LYS A 1 183 ? 35.110 -26.613 20.676 1.00 51.19 183 LYS A O 1
#

pLDDT: mean 72.52, std 22.84, range [34.12, 98.0]

Secondary structure (DSSP, 8-state):
--------------------------------SEEEE-TTTHHHHHHH-SEEEEEEE--TTSGGGGS---S-TTS--------------HHHHHHHHHHHHHHHHHHHTT--EEEEETTT-HHHHHHTT-SSSSEEEEEETTEEEE--S-SSHHHHHHHHHTTGGGG----------------

Solvent-accessible surface area (backbone atoms only — not comparable to full-atom values): 11878 Å² total; per-residue (Å²): 134,84,86,89,74,89,82,88,78,82,82,78,82,78,75,84,73,74,87,72,76,88,73,72,77,77,73,80,69,73,91,58,78,49,46,82,46,43,79,92,45,40,64,62,53,53,72,74,33,65,49,36,42,35,39,39,32,62,70,86,89,46,88,62,83,66,59,86,75,69,94,66,94,87,74,78,99,69,95,78,79,94,74,92,71,86,62,76,63,58,62,51,66,52,30,53,62,22,50,56,52,26,26,54,57,34,42,79,72,73,31,52,24,30,34,30,47,43,80,83,29,50,66,59,43,56,80,63,66,65,92,53,75,56,40,45,35,40,39,41,74,90,40,64,23,75,64,84,71,64,74,38,28,68,54,51,44,47,39,60,75,70,45,55,57,70,76,49,69,68,80,71,82,73,78,78,79,74,92,69,86,79,128

Mean predicted aligned error: 15.56 Å

InterPro domains:
  IPR013766 Thioredoxin domain [PF00085] (89-161)
  IPR013766 Thioredoxin domain [PS51352] (28-165)
  IPR036249 Thioredoxin-like superfamily [SSF52833] (32-162)
  IPR051063 Protein Disulfide Isomerase [PTHR45672] (26-163)